Protein AF-A0A9P7F892-F1 (afdb_monomer)

pLDDT: mean 83.02, std 14.18, range [30.34, 97.25]

Sequence (198 aa):
MAELRVHGLDFVVESLLTDGVQNVDSALLVSMVVQTMLIKLTKESPKQIKGLERILRVRAMNIFRLHWKSDGNWKNICSTTGQYSALTLTGVNKAGLLGSLFSANIVTAEDIAICLFMLLEDIHFDRLCAIHALLSYADHRLCEPQNLPVLLKLKEKLRVVDPLTNLCLWGPVPHSQALIQVSIRTYCRCNYVSTNVL

Secondary structure (DSSP, 8-state):
-HHHHHH-HHHHHHHHHHHHTTSHHHHHHHHHHHHHHHHHHHTT-HHHHHHHHHHHHHHHHHHHHHHHSTTSGGGG--TTSTHHHHHHHHHHHHHHHHHHHHHTTSS-HHHHHHHHHHHTTS--HHHHHHHHHHHHHS-GGGGSGGGHHHHHHHHHHTTPBPTTT-SBTTBSSHHHHHHHHHHHHHHHGGGGGTS---

Organism: NCBI:txid1912936

Nearest PDB structures (foldseek):
  6zmw-assembly1_g  TM=7.045E-01  e=9.823E-02  Homo sapiens
  8j7r-assembly1_B  TM=6.226E-01  e=1.359E-01  Homo sapiens
  8oz0-assembly1_2  TM=4.542E-01  e=4.070E-02  Homo sapiens
  4wnf-assembly1_A  TM=3.157E-01  e=7.683E+00  Homo sapiens
  2cmr-assembly1_A  TM=2.098E-01  e=7.002E+00  Human immunodeficiency virus 1

Structure (mmCIF, N/CA/C/O backbone):
data_AF-A0A9P7F892-F1
#
_entry.id   AF-A0A9P7F892-F1
#
loop_
_atom_site.group_PDB
_atom_sit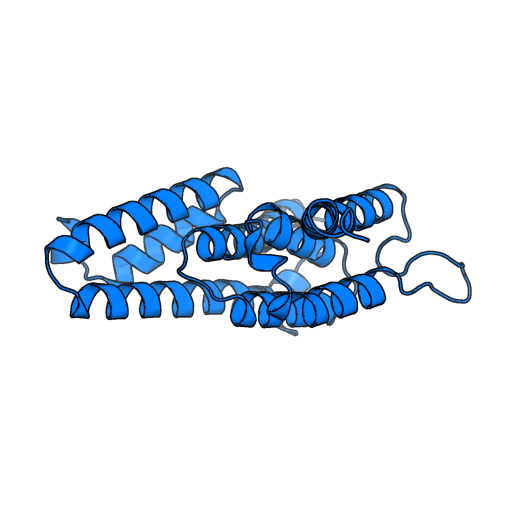e.id
_atom_site.type_symbol
_atom_site.label_atom_id
_atom_site.label_alt_id
_atom_site.label_comp_id
_atom_site.label_asym_id
_atom_site.label_entity_id
_atom_site.label_seq_id
_atom_site.pdbx_PDB_ins_code
_atom_site.Cartn_x
_atom_site.Cartn_y
_atom_site.Cartn_z
_atom_site.occupancy
_atom_site.B_iso_or_equiv
_atom_site.auth_seq_id
_atom_site.auth_comp_id
_atom_site.auth_asym_id
_atom_site.auth_atom_id
_atom_site.pdbx_PDB_model_num
ATOM 1 N N . MET A 1 1 ? -21.517 9.364 14.655 1.00 57.84 1 MET A N 1
ATOM 2 C CA . MET A 1 1 ? -22.269 8.596 15.680 1.00 57.84 1 MET A CA 1
ATOM 3 C C . MET A 1 1 ? -23.717 8.346 15.282 1.00 57.84 1 MET A C 1
ATOM 5 O O . MET A 1 1 ? -24.168 7.232 15.492 1.00 57.84 1 MET A O 1
ATOM 9 N N . ALA A 1 2 ? -24.437 9.318 14.703 1.00 61.19 2 ALA A N 1
ATOM 10 C CA . ALA A 1 2 ? -25.795 9.087 14.197 1.00 61.19 2 ALA A CA 1
ATOM 11 C C . ALA A 1 2 ? -25.836 7.9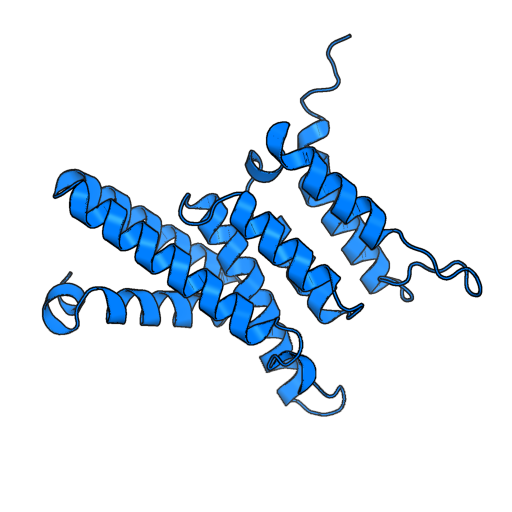95 13.108 1.00 61.19 2 ALA A C 1
ATOM 13 O O . ALA A 1 2 ? -26.537 7.009 13.287 1.00 61.19 2 ALA A O 1
ATOM 14 N N . GLU A 1 3 ? -24.994 8.078 12.071 1.00 57.62 3 GLU A N 1
ATOM 15 C CA . GLU A 1 3 ? -24.948 7.047 11.013 1.00 57.62 3 GLU A CA 1
ATOM 16 C C . GLU A 1 3 ? -24.538 5.658 11.509 1.00 57.62 3 GLU A C 1
ATOM 18 O O . GLU A 1 3 ? -25.096 4.662 11.067 1.00 57.62 3 GLU A O 1
ATOM 23 N N . LEU A 1 4 ? -23.639 5.580 12.495 1.00 60.69 4 LEU A N 1
ATOM 24 C CA . LEU A 1 4 ? -23.264 4.315 13.135 1.00 60.69 4 LEU A CA 1
ATOM 25 C C . LEU A 1 4 ? -24.480 3.600 13.748 1.00 60.69 4 LEU A C 1
ATOM 27 O O . LEU A 1 4 ? -24.579 2.378 13.694 1.00 60.69 4 LEU A O 1
ATOM 31 N N . ARG A 1 5 ? -25.403 4.370 14.336 1.00 62.16 5 ARG A N 1
ATOM 32 C CA . ARG A 1 5 ? -26.631 3.847 14.949 1.00 62.16 5 ARG A CA 1
ATOM 33 C C . ARG A 1 5 ? -27.689 3.473 13.910 1.00 62.16 5 ARG A C 1
ATOM 35 O O . ARG A 1 5 ? -28.525 2.631 14.209 1.00 62.16 5 ARG A O 1
ATOM 42 N N . VAL A 1 6 ? -27.661 4.096 12.731 1.00 67.69 6 VAL A N 1
ATOM 43 C CA . VAL A 1 6 ? -28.671 3.916 11.673 1.00 67.69 6 VAL A CA 1
ATOM 44 C C . VAL A 1 6 ? -28.277 2.816 10.680 1.00 67.69 6 VAL A C 1
ATOM 46 O O . VAL A 1 6 ? -29.117 2.003 10.313 1.00 67.69 6 VAL A O 1
ATOM 49 N N . HIS A 1 7 ? -27.010 2.761 10.266 1.00 71.81 7 HIS A N 1
ATOM 50 C CA . HIS A 1 7 ? -26.530 1.886 9.186 1.00 71.81 7 HIS A CA 1
ATOM 51 C C . HIS A 1 7 ? -25.538 0.811 9.652 1.00 71.81 7 HIS A C 1
ATOM 53 O O . HIS A 1 7 ? -25.192 -0.089 8.889 1.00 71.81 7 HIS A O 1
ATOM 59 N N . GLY A 1 8 ? -25.098 0.873 10.911 1.00 80.44 8 GLY A N 1
ATOM 60 C CA . GLY A 1 8 ? -24.131 -0.062 11.477 1.00 80.44 8 GLY A CA 1
ATOM 61 C C . GLY A 1 8 ? -22.672 0.285 11.163 1.00 80.44 8 GLY A C 1
ATOM 62 O O . GLY A 1 8 ? -22.355 1.157 10.355 1.00 80.44 8 GLY A O 1
ATOM 63 N N . LEU A 1 9 ? -21.764 -0.405 11.855 1.00 81.44 9 LEU A N 1
ATOM 64 C CA . LEU A 1 9 ? -20.317 -0.164 11.803 1.00 81.44 9 LEU A CA 1
ATOM 65 C C . LEU A 1 9 ? -19.711 -0.478 10.429 1.00 81.44 9 LEU A C 1
ATOM 67 O O . LEU A 1 9 ? -18.866 0.272 9.950 1.00 81.44 9 LEU A O 1
ATOM 71 N N . ASP A 1 10 ? -20.172 -1.554 9.791 1.00 81.44 10 ASP A N 1
ATOM 72 C CA . ASP A 1 10 ? -19.654 -2.010 8.499 1.00 81.44 10 ASP A CA 1
ATOM 73 C C . ASP A 1 10 ? -19.874 -0.978 7.388 1.00 81.44 10 ASP A C 1
ATOM 75 O O . ASP A 1 10 ? -18.957 -0.718 6.614 1.00 81.44 10 ASP A O 1
ATOM 79 N N . PHE A 1 11 ? -21.053 -0.347 7.342 1.00 85.00 11 PHE A N 1
ATOM 80 C CA . PHE A 1 11 ? -21.352 0.699 6.362 1.00 85.00 11 PHE A CA 1
ATOM 81 C C . PHE A 1 11 ? -20.422 1.904 6.526 1.00 85.00 11 PHE A C 1
ATOM 83 O O . PHE A 1 11 ? -19.839 2.376 5.556 1.00 85.00 11 PHE A O 1
ATOM 90 N N . VAL A 1 12 ? -20.230 2.367 7.765 1.00 85.94 12 VAL A N 1
ATOM 91 C CA . VAL A 1 12 ? -19.355 3.512 8.057 1.00 85.94 12 VAL A CA 1
ATOM 92 C C . VAL A 1 12 ? -17.911 3.218 7.649 1.00 85.94 12 VAL A C 1
ATOM 94 O O . VAL A 1 12 ? -17.254 4.079 7.070 1.00 85.94 12 VAL A O 1
ATOM 97 N N . VAL A 1 13 ? -17.417 2.007 7.921 1.00 89.06 13 VAL A N 1
ATOM 98 C CA . VAL A 1 13 ? -16.066 1.600 7.511 1.00 89.06 13 VAL A CA 1
ATOM 99 C C . VAL A 1 13 ? -15.936 1.563 5.990 1.00 89.06 13 VAL A C 1
ATOM 101 O O . VAL A 1 13 ? -14.954 2.077 5.459 1.00 89.06 13 VAL A O 1
ATOM 104 N N . GLU A 1 14 ? -16.907 0.987 5.283 1.00 89.31 14 GLU A N 1
ATOM 105 C CA . GLU A 1 14 ? -16.870 0.901 3.821 1.00 89.31 14 GLU A CA 1
ATOM 106 C C . GLU A 1 14 ? -16.872 2.295 3.173 1.00 89.31 14 GLU A C 1
ATOM 108 O O . GLU A 1 14 ? -16.059 2.557 2.286 1.00 89.31 14 GLU A O 1
ATOM 113 N N . SER A 1 15 ? -17.709 3.215 3.663 1.00 88.50 15 SER A N 1
ATOM 114 C CA . SER A 1 15 ? -17.747 4.604 3.189 1.00 88.50 15 SER A CA 1
ATOM 115 C C . SER A 1 15 ? -16.422 5.326 3.440 1.00 88.50 15 SER A C 1
ATOM 117 O O . SER A 1 15 ? -15.847 5.888 2.513 1.00 88.50 15 SER A O 1
ATOM 119 N N . LEU A 1 16 ? -15.872 5.225 4.658 1.00 90.62 16 LEU A N 1
ATOM 120 C CA . LEU A 1 16 ? -14.582 5.837 4.998 1.00 90.62 16 LEU A CA 1
ATOM 121 C C . LEU A 1 16 ? -13.451 5.338 4.095 1.00 90.62 16 LEU A C 1
ATOM 123 O O . LEU A 1 16 ? -12.652 6.128 3.600 1.00 90.62 16 LEU A O 1
ATOM 127 N N . LEU A 1 17 ? -13.366 4.027 3.874 1.00 91.81 17 LEU A N 1
ATOM 128 C CA . LEU A 1 17 ? -12.319 3.459 3.029 1.00 91.81 17 LEU A CA 1
ATOM 129 C C . LEU A 1 17 ? -12.522 3.815 1.553 1.00 91.81 17 LEU A C 1
ATOM 131 O O . LEU A 1 17 ? -11.540 4.032 0.847 1.00 91.81 17 LEU A O 1
ATOM 135 N N . THR A 1 18 ? -13.771 3.915 1.094 1.00 89.94 18 THR A N 1
ATOM 136 C CA . THR A 1 18 ? -14.102 4.365 -0.265 1.00 89.94 18 THR A CA 1
ATOM 137 C C . THR A 1 18 ? -13.653 5.805 -0.495 1.00 89.94 18 THR A C 1
ATOM 139 O O . THR A 1 18 ? -13.032 6.098 -1.516 1.00 89.94 18 THR A O 1
ATOM 142 N N . ASP A 1 19 ? -13.881 6.690 0.473 1.00 88.19 19 ASP A N 1
ATOM 143 C CA . ASP A 1 19 ? -13.419 8.078 0.404 1.00 88.19 19 ASP A CA 1
ATOM 144 C C . ASP A 1 19 ? -11.888 8.162 0.438 1.00 88.19 19 ASP A C 1
ATOM 146 O O . ASP A 1 19 ? -11.278 8.915 -0.325 1.00 88.19 19 ASP A O 1
ATOM 150 N N . GLY A 1 20 ? -11.254 7.320 1.261 1.00 84.38 20 GLY A N 1
ATOM 151 C CA . GLY A 1 20 ? -9.802 7.262 1.437 1.00 84.38 20 GLY A CA 1
ATOM 152 C C . GLY A 1 20 ? -9.017 6.882 0.183 1.00 84.38 20 GLY A C 1
ATOM 153 O O . GLY A 1 20 ? -7.827 7.175 0.106 1.00 84.38 20 GLY A O 1
ATOM 154 N N . VAL A 1 21 ? -9.660 6.255 -0.808 1.00 88.31 21 VAL A N 1
ATOM 155 C CA . VAL A 1 21 ? -9.012 5.844 -2.067 1.00 88.31 21 VAL A CA 1
ATOM 156 C C . VAL A 1 21 ? -9.270 6.801 -3.234 1.00 88.31 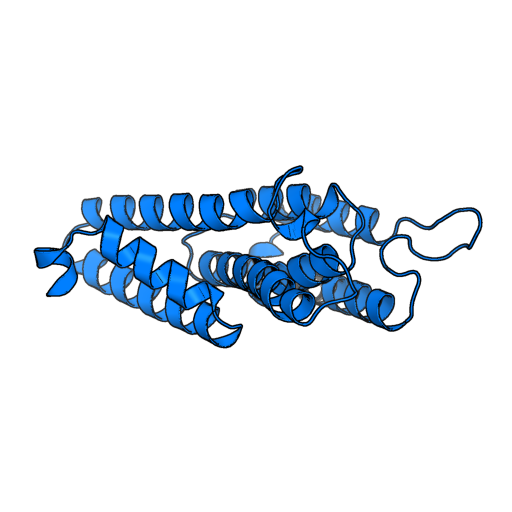21 VAL A C 1
ATOM 158 O O . VAL A 1 21 ? -8.740 6.577 -4.324 1.00 88.31 21 VAL A O 1
ATOM 161 N N . GLN A 1 22 ? -10.057 7.865 -3.040 1.00 84.75 22 GLN A N 1
ATOM 162 C CA . GLN A 1 22 ? -10.389 8.805 -4.118 1.00 84.75 22 GLN A CA 1
ATOM 163 C C . GLN A 1 22 ? -9.193 9.657 -4.549 1.00 84.75 22 GLN A C 1
ATOM 165 O O . GLN A 1 22 ? -8.987 9.881 -5.741 1.00 84.75 22 GLN A O 1
ATOM 170 N N . ASN A 1 23 ? -8.397 10.126 -3.591 1.00 81.19 23 ASN A N 1
ATOM 171 C CA . ASN A 1 23 ? -7.194 10.907 -3.848 1.00 81.19 23 ASN A CA 1
ATOM 172 C C . ASN A 1 23 ? -6.178 10.738 -2.710 1.00 81.19 23 ASN A C 1
ATOM 174 O O . ASN A 1 23 ? -6.445 10.107 -1.687 1.00 81.19 23 ASN A O 1
ATOM 178 N N . VAL A 1 24 ? -5.000 11.308 -2.933 1.00 70.69 24 VAL A N 1
ATOM 179 C CA . VAL A 1 24 ? -3.830 11.185 -2.068 1.00 70.69 24 VAL A CA 1
ATOM 180 C C . VAL A 1 24 ? -4.047 11.841 -0.691 1.00 70.69 24 VAL A C 1
ATOM 182 O O . VAL A 1 24 ? -3.650 11.267 0.322 1.00 70.69 24 VAL A O 1
ATOM 185 N N . ASP A 1 25 ? -4.741 12.979 -0.630 1.00 79.81 25 ASP A N 1
ATOM 186 C CA . ASP A 1 25 ? -5.010 13.698 0.624 1.00 79.81 25 ASP A CA 1
ATOM 187 C C . ASP A 1 25 ? -6.103 13.011 1.461 1.00 79.81 25 ASP A C 1
ATOM 189 O O . ASP A 1 25 ? -6.047 13.005 2.696 1.00 79.81 25 ASP A O 1
ATOM 193 N N . SER A 1 26 ? -7.068 12.358 0.803 1.00 86.19 26 SER A N 1
ATOM 194 C CA . SER A 1 26 ? -8.133 11.600 1.468 1.00 86.19 26 SER A CA 1
ATOM 195 C C . SER A 1 26 ? -7.596 10.479 2.357 1.00 86.19 26 SER A C 1
ATOM 197 O O . SER A 1 26 ? -8.169 10.217 3.413 1.00 86.19 26 SER A O 1
ATOM 199 N N . ALA A 1 27 ? -6.491 9.832 1.975 1.00 84.75 27 ALA A N 1
ATOM 200 C CA . ALA A 1 27 ? -5.888 8.756 2.759 1.00 84.75 27 ALA A CA 1
ATOM 201 C C . ALA A 1 27 ? -5.462 9.230 4.160 1.00 84.75 27 ALA A C 1
ATOM 203 O O . ALA A 1 27 ? -5.759 8.573 5.159 1.00 84.75 27 ALA A O 1
ATOM 204 N N . LEU A 1 28 ? -4.822 10.403 4.240 1.00 85.19 28 LEU A N 1
ATOM 205 C CA . LEU A 1 28 ? -4.426 11.018 5.509 1.00 85.19 28 LEU A CA 1
ATOM 206 C C . LEU A 1 28 ? -5.644 11.408 6.343 1.00 85.19 28 LEU A C 1
ATOM 208 O O . LEU A 1 28 ? -5.697 11.104 7.535 1.00 85.19 28 LEU A O 1
ATOM 212 N N . LEU A 1 29 ? -6.634 12.046 5.713 1.00 88.31 29 LEU A N 1
ATOM 213 C CA . LEU A 1 29 ? -7.860 12.473 6.386 1.00 88.31 29 LEU A CA 1
ATOM 214 C C . LEU A 1 29 ? -8.616 11.283 6.982 1.00 88.31 29 LEU A C 1
ATOM 216 O O . LEU A 1 29 ? -9.022 11.334 8.142 1.00 88.31 29 LEU A O 1
ATOM 220 N N . VAL A 1 30 ? -8.751 10.188 6.232 1.00 89.06 30 VAL A N 1
ATOM 221 C CA . VAL A 1 30 ? -9.398 8.965 6.717 1.00 89.06 30 VAL A CA 1
ATOM 222 C C . VAL A 1 30 ? -8.637 8.376 7.895 1.00 89.06 30 VAL A C 1
ATOM 224 O O . VAL A 1 30 ? -9.257 8.058 8.906 1.00 89.06 30 VAL A O 1
ATOM 227 N N . SER A 1 31 ? -7.308 8.304 7.835 1.00 87.31 31 SER A N 1
ATOM 228 C CA . SER A 1 31 ? -6.503 7.834 8.967 1.00 87.31 31 SER A CA 1
ATOM 229 C C . SER A 1 31 ? -6.665 8.712 10.211 1.00 87.31 31 SER A C 1
ATOM 231 O O . SER A 1 31 ? -6.815 8.185 11.314 1.0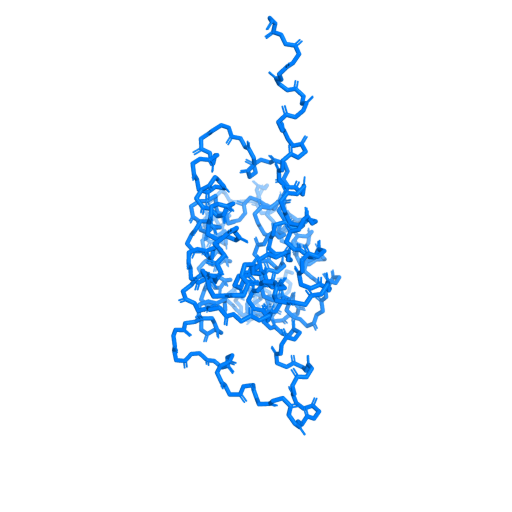0 87.31 31 SER A O 1
ATOM 233 N N . MET A 1 32 ? -6.726 10.039 10.056 1.00 89.75 32 MET A N 1
ATOM 234 C CA . MET A 1 32 ? -6.994 10.967 11.163 1.00 89.75 32 MET A CA 1
ATOM 235 C C . MET A 1 32 ? -8.396 10.775 11.758 1.00 89.75 32 MET A C 1
ATOM 237 O O . MET A 1 32 ? -8.566 10.767 12.984 1.00 89.75 32 MET A O 1
ATOM 241 N N . VAL A 1 33 ? -9.412 10.598 10.906 1.00 89.69 33 VAL A N 1
ATOM 242 C CA . VAL A 1 33 ? -10.793 10.322 11.330 1.00 89.69 33 VAL A CA 1
ATOM 243 C C . VAL A 1 33 ? -10.859 8.994 12.080 1.00 89.69 33 VAL A C 1
ATOM 245 O O . VAL A 1 33 ? -11.416 8.945 13.177 1.00 89.69 33 VAL A O 1
ATOM 248 N N . VAL A 1 34 ? -10.233 7.944 11.548 1.00 89.50 34 VAL A N 1
ATOM 249 C CA . VAL A 1 34 ? -10.151 6.619 12.173 1.00 89.50 34 VAL A CA 1
ATOM 250 C C . VAL A 1 34 ? -9.470 6.698 13.539 1.00 89.50 34 VAL A C 1
ATOM 252 O O . VAL A 1 34 ? -10.041 6.225 14.520 1.00 89.50 34 VAL A O 1
ATOM 255 N N . GLN A 1 35 ? -8.311 7.355 13.651 1.00 89.12 35 GLN A N 1
ATOM 256 C CA . GLN A 1 35 ? -7.644 7.554 14.943 1.00 89.12 35 GLN A CA 1
ATOM 257 C C . GLN A 1 35 ? -8.546 8.287 15.940 1.00 89.12 35 GLN A C 1
ATOM 259 O O . GLN A 1 35 ? -8.672 7.876 17.093 1.00 89.12 35 GLN A O 1
ATOM 264 N N . THR A 1 36 ? -9.225 9.346 15.496 1.00 88.81 36 THR A N 1
ATOM 265 C CA . THR A 1 36 ? -10.154 10.107 16.340 1.00 88.81 36 THR A CA 1
ATOM 266 C C . THR A 1 36 ? -11.326 9.242 16.808 1.00 88.81 36 THR A C 1
ATOM 268 O O . THR A 1 36 ? -11.735 9.329 17.969 1.00 88.81 36 THR A O 1
ATOM 271 N N . MET A 1 37 ? -11.871 8.394 15.929 1.00 86.25 37 MET A N 1
ATOM 272 C CA . MET A 1 37 ? -12.930 7.444 16.273 1.00 86.25 37 MET A CA 1
ATOM 273 C C . MET A 1 37 ? -12.447 6.433 17.308 1.00 86.25 37 MET A C 1
ATOM 275 O O . MET A 1 37 ? -13.136 6.229 18.307 1.00 86.25 37 MET A O 1
ATOM 279 N N . LEU A 1 38 ? -11.259 5.857 17.117 1.00 86.25 38 LEU A N 1
ATOM 280 C CA . LEU A 1 38 ? -10.679 4.912 18.065 1.00 86.25 38 LEU A CA 1
ATOM 281 C C . LEU A 1 38 ? -10.460 5.558 19.428 1.00 86.25 38 LEU A C 1
ATOM 283 O O . LEU A 1 38 ? -10.972 5.038 20.408 1.00 86.25 38 LEU A O 1
ATOM 287 N N . ILE A 1 39 ? -9.821 6.731 19.498 1.00 86.06 39 ILE A N 1
ATOM 288 C CA . ILE A 1 39 ? -9.589 7.458 20.760 1.00 86.06 39 ILE A CA 1
ATOM 289 C C . ILE A 1 39 ? -10.899 7.715 21.515 1.00 86.06 39 ILE A C 1
ATOM 291 O O . ILE A 1 39 ? -10.945 7.588 22.742 1.00 86.06 39 ILE A O 1
ATOM 295 N N . LYS A 1 40 ? -11.972 8.084 20.804 1.00 84.19 40 LYS A N 1
ATOM 296 C CA . LYS A 1 40 ? -13.292 8.293 21.416 1.00 84.19 40 LYS A CA 1
ATOM 297 C C . LYS A 1 40 ? -13.884 6.983 21.932 1.00 84.19 40 LYS A C 1
ATOM 299 O O . LYS A 1 40 ? -14.309 6.934 23.082 1.00 84.19 40 LYS A O 1
ATOM 304 N N . LEU A 1 41 ? -13.845 5.920 21.130 1.00 81.75 41 LEU A N 1
ATOM 305 C CA . LEU A 1 41 ? -14.360 4.603 21.511 1.00 81.75 41 LEU A CA 1
ATOM 306 C C . LEU A 1 41 ? -13.542 3.947 22.634 1.00 81.75 41 LEU A C 1
ATOM 308 O O . LEU A 1 41 ? -14.110 3.203 23.432 1.00 81.75 41 LEU A O 1
ATOM 312 N N . THR A 1 42 ? -12.254 4.281 22.780 1.00 79.56 42 THR A N 1
ATOM 313 C CA . THR A 1 42 ? -11.416 3.870 23.922 1.00 79.56 42 THR A CA 1
ATOM 314 C C . THR A 1 42 ? -11.978 4.292 25.260 1.00 79.56 42 THR A C 1
ATOM 316 O O . THR A 1 42 ? -11.852 3.554 26.235 1.00 79.56 42 THR A O 1
ATOM 319 N N . LYS A 1 43 ? -12.659 5.435 25.305 1.00 77.19 43 LYS A N 1
ATOM 320 C CA . LYS A 1 43 ? -13.291 5.928 26.528 1.00 77.19 43 LYS A CA 1
ATOM 321 C C . LYS A 1 43 ? -14.614 5.222 26.840 1.00 77.19 43 LYS A C 1
ATOM 323 O O . LYS A 1 43 ? -15.059 5.281 27.979 1.00 77.19 43 LYS A O 1
ATOM 328 N N . GLU A 1 44 ? -15.227 4.561 25.857 1.00 78.69 44 GLU A N 1
ATOM 329 C CA . GLU A 1 44 ? -16.568 3.976 25.971 1.00 78.69 44 GLU A CA 1
ATOM 330 C C . GLU A 1 44 ? -16.542 2.443 26.099 1.00 78.69 44 GLU A C 1
ATOM 332 O O . GLU A 1 44 ? -17.250 1.887 26.939 1.00 78.69 44 GLU A O 1
ATOM 337 N N . SER A 1 45 ? -15.741 1.728 25.292 1.00 79.25 45 SER A N 1
ATOM 338 C CA . SER A 1 45 ? -15.709 0.257 25.310 1.00 79.25 45 SER A CA 1
ATOM 339 C C . SER A 1 45 ? -14.473 -0.367 24.628 1.00 79.25 45 SER A C 1
ATOM 341 O O . SER A 1 45 ? -14.397 -0.410 23.396 1.00 79.25 45 SER A O 1
ATOM 343 N N . PRO A 1 46 ? -13.557 -1.011 25.384 1.00 77.88 46 PRO A N 1
ATOM 344 C CA . PRO A 1 46 ? -12.395 -1.720 24.830 1.00 77.88 46 PRO A CA 1
ATOM 345 C C . PRO A 1 46 ? -12.723 -2.839 23.829 1.00 77.88 46 PRO A C 1
ATOM 347 O O . PRO A 1 46 ? -11.943 -3.117 22.920 1.00 77.88 46 PRO A O 1
ATOM 350 N N . LYS A 1 47 ? -13.880 -3.502 23.981 1.00 80.88 47 LYS A N 1
ATOM 351 C CA . LYS A 1 47 ? -14.309 -4.579 23.071 1.00 80.88 47 LYS A CA 1
ATOM 352 C C . LYS A 1 47 ? -14.722 -4.040 21.699 1.00 80.88 47 LYS A C 1
ATOM 354 O O . LYS A 1 47 ? -14.452 -4.693 20.694 1.00 80.88 47 LYS A O 1
ATOM 359 N N . GLN A 1 48 ? -15.350 -2.865 21.650 1.00 78.06 48 GLN A N 1
ATOM 360 C CA . GLN A 1 48 ? -15.807 -2.257 20.396 1.00 78.06 48 GLN A CA 1
ATOM 361 C C . GLN A 1 48 ? -14.637 -1.756 19.542 1.00 78.06 48 GLN A C 1
ATOM 363 O O . GLN A 1 48 ? -14.668 -1.915 18.325 1.00 78.06 48 GLN A O 1
ATOM 368 N N . ILE A 1 49 ? -13.575 -1.250 20.177 1.00 84.75 49 ILE A N 1
ATOM 369 C CA . ILE A 1 49 ? -12.331 -0.830 19.509 1.00 84.75 49 ILE A CA 1
ATOM 370 C C . ILE A 1 49 ? -11.717 -1.982 18.724 1.00 84.75 49 ILE A C 1
ATOM 372 O O . ILE A 1 49 ? -11.532 -1.866 17.520 1.00 84.75 49 ILE A O 1
ATOM 376 N N . LYS A 1 50 ? -11.463 -3.120 19.387 1.00 85.12 50 LYS A N 1
ATOM 377 C CA . LYS A 1 50 ? -10.831 -4.280 18.741 1.00 85.12 50 LYS A CA 1
ATOM 378 C C . LYS A 1 50 ? -11.659 -4.801 17.566 1.00 85.12 50 LYS A C 1
ATOM 380 O O . LYS A 1 50 ? -11.104 -5.268 16.575 1.00 85.12 50 LYS A O 1
ATOM 385 N N . GLY A 1 51 ? -12.988 -4.730 17.677 1.00 86.56 51 GLY A N 1
ATOM 386 C CA . GLY A 1 51 ? -13.897 -5.047 16.577 1.00 86.56 51 GLY A CA 1
ATOM 387 C C . GLY A 1 51 ? -13.720 -4.094 15.395 1.00 86.56 51 GLY A C 1
ATOM 388 O O . GLY A 1 51 ? -13.537 -4.549 14.269 1.00 86.56 51 GLY A O 1
ATOM 389 N N . LEU A 1 52 ? -13.710 -2.786 15.658 1.00 87.50 52 LEU A N 1
ATOM 390 C CA . LEU A 1 52 ? -13.542 -1.753 14.638 1.00 87.50 52 LEU A CA 1
ATOM 391 C C . LEU A 1 52 ? -12.169 -1.811 13.955 1.00 87.50 52 LEU A C 1
ATOM 393 O O . LEU A 1 52 ? -12.115 -1.818 12.728 1.00 87.50 52 LEU A O 1
ATOM 397 N N . GLU A 1 53 ? -11.079 -1.913 14.718 1.00 90.62 53 GLU A N 1
ATOM 398 C CA . GLU A 1 53 ? -9.717 -2.069 14.184 1.00 90.62 53 GLU A CA 1
ATOM 399 C C . GLU A 1 53 ? -9.630 -3.274 13.250 1.00 90.62 53 GLU A C 1
ATOM 401 O O . GLU A 1 53 ? -9.133 -3.169 12.129 1.00 90.62 53 GLU A O 1
ATOM 406 N N . ARG A 1 54 ? -10.182 -4.416 13.681 1.00 92.06 54 ARG A N 1
ATOM 407 C CA . ARG A 1 54 ? -10.210 -5.633 12.870 1.00 92.06 54 ARG A CA 1
ATOM 408 C C . ARG A 1 54 ? -10.991 -5.433 11.574 1.00 92.06 54 ARG A C 1
ATOM 410 O O . ARG A 1 54 ? -10.516 -5.865 10.527 1.00 92.06 54 ARG A O 1
ATOM 417 N N . ILE A 1 55 ? -12.170 -4.814 11.629 1.00 92.75 55 ILE A N 1
ATOM 418 C CA . ILE A 1 55 ? -13.003 -4.586 10.439 1.00 92.75 55 ILE A CA 1
ATOM 419 C C . ILE A 1 55 ? -12.289 -3.638 9.469 1.00 92.75 55 ILE A C 1
ATOM 421 O O . ILE A 1 55 ? -12.170 -3.973 8.292 1.00 92.75 55 ILE A O 1
ATOM 425 N N . LEU A 1 56 ? -11.743 -2.519 9.957 1.00 93.88 56 LEU A N 1
ATOM 426 C CA . LEU A 1 56 ? -10.963 -1.573 9.150 1.00 93.88 56 LEU A CA 1
ATOM 427 C C . LEU A 1 56 ? -9.773 -2.252 8.474 1.00 93.88 56 LEU A C 1
ATOM 429 O O . LEU A 1 56 ? -9.630 -2.158 7.256 1.00 93.88 56 LEU A O 1
ATOM 433 N N . ARG A 1 57 ? -8.959 -2.982 9.245 1.00 95.44 57 ARG A N 1
ATOM 434 C CA . ARG A 1 57 ? -7.790 -3.710 8.740 1.00 95.44 57 ARG A CA 1
ATOM 435 C C . ARG A 1 57 ? -8.180 -4.699 7.644 1.00 95.44 57 ARG A C 1
ATOM 437 O O . ARG A 1 57 ? -7.618 -4.663 6.553 1.00 95.44 57 ARG A O 1
ATOM 444 N N . VAL A 1 58 ? -9.168 -5.560 7.904 1.00 95.12 58 VAL A N 1
ATOM 445 C CA . VAL A 1 58 ? -9.610 -6.588 6.946 1.00 95.12 58 VAL A CA 1
ATOM 446 C C . VAL A 1 58 ? -10.165 -5.956 5.669 1.00 95.12 58 VAL A C 1
ATOM 448 O O . VAL A 1 58 ? -9.829 -6.396 4.570 1.00 95.12 58 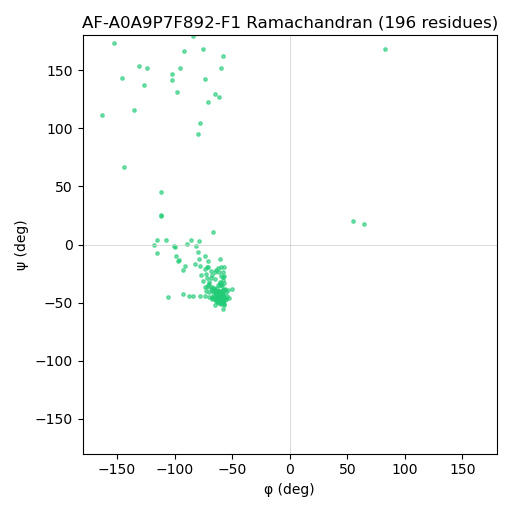VAL A O 1
ATOM 451 N N . ARG A 1 59 ? -10.995 -4.916 5.789 1.00 94.88 59 ARG A N 1
ATOM 452 C CA . ARG A 1 59 ? -11.603 -4.239 4.636 1.00 94.88 59 ARG A CA 1
ATOM 453 C C . ARG A 1 59 ? -10.564 -3.503 3.797 1.00 94.88 59 ARG A C 1
ATOM 455 O O . ARG A 1 59 ? -10.542 -3.693 2.583 1.00 94.88 59 ARG A O 1
ATOM 462 N N . ALA A 1 60 ? -9.658 -2.756 4.424 1.00 95.19 60 ALA A N 1
ATOM 463 C CA . ALA A 1 60 ? -8.585 -2.057 3.721 1.00 95.19 60 ALA A CA 1
ATOM 464 C C . ALA A 1 60 ? -7.681 -3.038 2.954 1.00 95.19 60 ALA A C 1
ATOM 466 O O . ALA A 1 60 ? -7.419 -2.845 1.763 1.00 95.19 60 ALA A O 1
ATOM 467 N N . MET A 1 61 ? -7.290 -4.146 3.595 1.00 96.50 61 MET A N 1
ATOM 468 C CA . MET A 1 61 ? -6.507 -5.204 2.950 1.00 96.50 61 MET A CA 1
ATOM 469 C C . MET A 1 61 ? -7.253 -5.854 1.782 1.00 96.50 61 MET A C 1
ATOM 471 O O . MET A 1 61 ? -6.661 -6.092 0.729 1.00 96.50 61 MET A O 1
ATOM 475 N N . ASN A 1 62 ? -8.558 -6.099 1.916 1.00 94.94 62 ASN A N 1
ATOM 476 C CA . ASN A 1 62 ? -9.370 -6.640 0.827 1.00 94.94 62 ASN A CA 1
ATOM 477 C C . ASN A 1 62 ? -9.462 -5.672 -0.361 1.00 94.94 62 ASN A C 1
ATOM 479 O O . ASN A 1 62 ? -9.287 -6.100 -1.502 1.00 94.94 62 ASN A O 1
ATOM 483 N N . ILE A 1 63 ? -9.681 -4.376 -0.116 1.00 92.62 63 ILE A N 1
ATOM 484 C CA . ILE A 1 63 ? -9.749 -3.343 -1.163 1.00 92.62 63 ILE A CA 1
ATOM 485 C C . ILE A 1 63 ? -8.439 -3.276 -1.959 1.00 92.62 63 ILE A C 1
ATOM 487 O O . ILE A 1 63 ? -8.469 -3.179 -3.194 1.00 92.62 63 ILE A O 1
ATOM 491 N N . PHE A 1 64 ? -7.302 -3.346 -1.262 1.00 94.75 64 PHE A N 1
ATOM 492 C CA . PHE A 1 64 ? -5.979 -3.404 -1.876 1.00 94.75 64 PHE A CA 1
ATOM 493 C C . PHE A 1 64 ? -5.796 -4.694 -2.683 1.00 94.75 64 PHE A C 1
ATOM 495 O O . PHE A 1 64 ? -5.476 -4.644 -3.873 1.00 94.75 64 PHE A O 1
ATOM 502 N N . ARG A 1 65 ? -6.069 -5.852 -2.068 1.00 94.19 65 ARG A N 1
ATOM 503 C CA . ARG A 1 65 ? -5.866 -7.167 -2.687 1.00 94.19 65 ARG A CA 1
ATOM 504 C C . ARG A 1 65 ? -6.698 -7.346 -3.949 1.00 94.19 65 ARG A C 1
ATOM 506 O O . ARG A 1 65 ? -6.191 -7.841 -4.947 1.00 94.19 65 ARG A O 1
ATOM 513 N N . LEU A 1 66 ? -7.966 -6.937 -3.924 1.00 91.81 66 LEU A N 1
ATOM 514 C CA . LEU A 1 66 ? -8.855 -7.024 -5.084 1.00 91.81 66 LEU A CA 1
ATOM 515 C C . LEU A 1 66 ? -8.332 -6.219 -6.274 1.00 91.81 66 LEU A C 1
ATOM 517 O O . LEU A 1 66 ? -8.530 -6.627 -7.417 1.00 91.81 66 LEU A O 1
ATOM 521 N N . HIS A 1 67 ? -7.659 -5.095 -6.014 1.00 90.62 67 HIS A N 1
ATOM 522 C CA . HIS A 1 67 ? -7.062 -4.305 -7.077 1.00 90.62 67 HIS A CA 1
ATOM 523 C C . HIS A 1 67 ? -5.762 -4.916 -7.588 1.00 90.62 67 HIS A C 1
ATOM 525 O O . HIS A 1 67 ? -5.622 -4.964 -8.797 1.00 90.62 67 HIS A O 1
ATOM 531 N N . TRP A 1 68 ? -4.862 -5.378 -6.709 1.00 91.50 68 TRP A N 1
ATOM 532 C CA . TRP A 1 68 ? -3.476 -5.748 -7.046 1.00 91.50 68 TRP A CA 1
ATOM 533 C C . TRP A 1 68 ? -3.197 -7.251 -7.206 1.00 91.50 68 TRP A C 1
ATOM 535 O O . TRP A 1 68 ? -2.067 -7.628 -7.505 1.00 91.50 68 TRP A O 1
ATOM 545 N N . LYS A 1 69 ? -4.191 -8.125 -7.011 1.00 89.81 69 LYS A N 1
ATOM 546 C CA . LYS A 1 69 ? -4.058 -9.568 -7.285 1.00 89.81 69 LYS A CA 1
ATOM 547 C C . LYS A 1 69 ? -3.668 -9.835 -8.744 1.00 89.81 69 LYS A C 1
ATOM 549 O O . LYS A 1 69 ? -3.860 -8.985 -9.613 1.00 89.81 69 LYS A O 1
ATOM 554 N N . SER A 1 70 ? -3.171 -11.034 -9.032 1.00 83.75 70 SER A N 1
ATOM 555 C CA . SER A 1 70 ? -2.686 -11.410 -10.365 1.00 83.75 70 SER A CA 1
ATOM 556 C C . SER A 1 70 ? -3.723 -11.255 -11.485 1.00 83.75 70 SER A C 1
ATOM 558 O O . SER A 1 70 ? -3.336 -11.012 -12.615 1.00 83.75 70 SER A O 1
ATOM 560 N N . ASP A 1 71 ? -5.023 -11.339 -11.219 1.00 83.44 71 ASP A N 1
ATOM 561 C CA . ASP A 1 71 ? -6.132 -11.095 -12.160 1.00 83.44 71 ASP A CA 1
ATOM 562 C C . ASP A 1 71 ? -6.928 -9.822 -11.804 1.00 83.44 71 ASP A C 1
ATOM 564 O O . ASP A 1 71 ? -8.121 -9.706 -12.076 1.00 83.44 71 ASP A O 1
ATOM 568 N N . GLY A 1 72 ? -6.287 -8.885 -11.106 1.00 82.88 72 GLY A N 1
ATOM 569 C CA . GLY A 1 72 ? -6.914 -7.675 -10.592 1.00 82.88 72 GLY A CA 1
ATOM 570 C C . GLY A 1 72 ? -7.186 -6.632 -11.670 1.00 82.88 72 GLY A C 1
ATOM 571 O O . GLY A 1 72 ? -6.667 -6.686 -12.786 1.00 82.88 72 GLY A O 1
ATOM 572 N N . ASN A 1 73 ? -7.969 -5.620 -11.295 1.00 78.44 73 ASN A N 1
ATOM 573 C CA . ASN A 1 73 ? -8.384 -4.546 -12.204 1.00 78.44 73 ASN A CA 1
ATOM 574 C C . ASN A 1 73 ? -7.199 -3.761 -12.793 1.00 78.44 73 ASN A C 1
ATOM 576 O O . ASN A 1 73 ? -7.363 -3.123 -13.830 1.00 78.44 73 ASN A O 1
ATOM 580 N N . TRP A 1 74 ? -6.017 -3.833 -12.169 1.00 79.81 74 TRP A N 1
ATOM 581 C CA . TRP A 1 74 ? -4.787 -3.239 -12.690 1.00 79.81 74 TRP A CA 1
ATOM 582 C C . TRP A 1 74 ? -4.376 -3.792 -14.065 1.00 79.81 74 TRP A C 1
ATOM 584 O O . TRP A 1 74 ? -3.754 -3.077 -14.839 1.00 79.81 74 TRP A O 1
ATOM 594 N N . LYS A 1 75 ? -4.750 -5.033 -14.412 1.00 75.88 75 LYS A N 1
ATOM 595 C CA . LYS A 1 75 ? -4.438 -5.621 -15.728 1.00 75.88 75 LYS A CA 1
ATOM 596 C C . LYS A 1 75 ? -5.255 -5.035 -16.871 1.00 75.88 75 LYS A C 1
ATOM 598 O O . LYS A 1 75 ? -4.815 -5.064 -18.014 1.00 75.88 75 LYS A O 1
ATOM 603 N N . ASN A 1 76 ? -6.435 -4.500 -16.567 1.00 67.12 76 ASN A N 1
ATOM 604 C CA . ASN A 1 76 ? -7.313 -3.890 -17.566 1.00 67.12 76 ASN A CA 1
ATOM 605 C C . ASN A 1 76 ? -6.858 -2.462 -17.934 1.00 67.12 76 ASN A C 1
ATOM 607 O O . ASN A 1 76 ? -7.519 -1.782 -18.717 1.00 67.12 76 ASN A O 1
ATOM 611 N N . ILE A 1 77 ? -5.738 -1.999 -17.368 1.00 64.50 77 ILE A N 1
ATOM 612 C CA . ILE A 1 77 ? -5.126 -0.700 -17.632 1.00 64.50 77 ILE A CA 1
ATOM 613 C C . ILE A 1 77 ? -4.330 -0.799 -18.945 1.00 64.50 77 ILE A C 1
ATOM 615 O O . ILE A 1 77 ? -3.186 -1.240 -18.973 1.00 64.50 77 ILE A O 1
ATOM 619 N N . CYS A 1 78 ? -4.954 -0.410 -20.060 1.00 53.44 78 CYS A N 1
ATOM 620 C CA . CYS A 1 78 ? -4.290 -0.275 -21.360 1.00 53.44 78 CYS A CA 1
ATOM 621 C C . CYS A 1 78 ? -3.919 1.201 -21.601 1.00 53.44 78 CYS A C 1
ATOM 623 O O . CYS A 1 78 ? -4.757 2.088 -21.425 1.00 53.44 78 CYS A O 1
ATOM 625 N N . SER A 1 79 ? -2.671 1.468 -21.998 1.00 50.66 79 SER A N 1
ATOM 626 C CA . SER A 1 79 ? -2.008 2.790 -22.043 1.00 50.66 79 SER A CA 1
ATOM 627 C C . SER A 1 79 ? -2.552 3.806 -23.059 1.00 50.66 79 SER A C 1
ATOM 629 O O . SER A 1 79 ? -1.941 4.851 -23.274 1.00 50.66 79 SER A O 1
ATOM 631 N N . THR A 1 80 ? -3.700 3.543 -23.682 1.00 48.47 80 THR A N 1
ATOM 632 C CA . THR A 1 80 ? -4.221 4.321 -24.817 1.00 48.47 80 THR A CA 1
ATOM 633 C C . THR A 1 80 ? -5.531 5.064 -24.546 1.00 48.47 80 THR A C 1
ATOM 635 O O . THR A 1 80 ? -6.050 5.712 -25.451 1.00 48.47 80 THR A O 1
ATOM 638 N N . THR A 1 81 ? -6.082 5.035 -23.325 1.00 51.22 81 THR A N 1
ATOM 639 C CA . THR A 1 81 ? -7.366 5.702 -23.018 1.00 51.22 81 THR A CA 1
ATOM 640 C C . THR A 1 81 ? -7.296 6.578 -21.768 1.00 51.22 81 THR A C 1
ATOM 642 O O . THR A 1 81 ? -6.530 6.307 -20.852 1.00 51.22 81 THR A O 1
ATOM 645 N N . GLY A 1 82 ? -8.139 7.616 -21.677 1.00 51.03 82 GLY A N 1
ATOM 646 C CA . GLY A 1 82 ? -8.244 8.473 -20.481 1.00 51.03 82 GLY A CA 1
ATOM 647 C C . GLY A 1 82 ? -8.672 7.738 -19.197 1.00 51.03 82 GLY A C 1
ATOM 648 O O . GLY A 1 82 ? -8.516 8.278 -18.108 1.00 51.03 82 GLY A O 1
ATOM 649 N N . GLN A 1 83 ? -9.153 6.492 -19.300 1.00 54.22 83 GLN A N 1
ATOM 650 C CA . GLN A 1 83 ? -9.416 5.603 -18.159 1.00 54.22 83 GLN A CA 1
ATOM 651 C C . GLN A 1 83 ? -8.124 5.089 -17.493 1.00 54.22 83 GLN A C 1
ATOM 653 O O . GLN A 1 83 ? -8.158 4.694 -16.326 1.00 54.22 83 GLN A O 1
ATOM 658 N N . TYR A 1 84 ? -6.989 5.153 -18.204 1.00 58.97 84 TYR A N 1
ATOM 659 C CA . TYR A 1 84 ? -5.653 4.808 -17.714 1.00 58.97 84 TYR A CA 1
ATOM 660 C C . TYR A 1 84 ? -5.285 5.613 -16.460 1.00 58.97 84 TYR A C 1
ATOM 662 O O . TYR A 1 84 ? -4.904 5.037 -15.448 1.00 58.97 84 TYR A O 1
ATOM 670 N N . SER A 1 85 ? -5.491 6.937 -16.463 1.00 64.19 85 SER A N 1
ATOM 671 C CA . SER A 1 85 ? -5.094 7.786 -15.330 1.00 64.19 85 SER A CA 1
ATOM 672 C C . SER A 1 85 ? -5.915 7.516 -14.066 1.00 64.19 85 SER A C 1
ATOM 674 O O . SER A 1 85 ? -5.357 7.504 -12.971 1.00 64.19 85 SER A O 1
ATOM 676 N N . ALA A 1 86 ? -7.218 7.254 -14.198 1.00 69.25 86 ALA A N 1
ATOM 677 C CA . ALA A 1 86 ? -8.113 7.083 -13.056 1.00 69.25 86 ALA A CA 1
ATOM 678 C C . ALA A 1 86 ? -7.902 5.746 -12.324 1.00 69.25 86 ALA A C 1
ATOM 680 O O . ALA A 1 86 ? -7.854 5.720 -11.091 1.00 69.25 86 ALA A O 1
ATOM 681 N N . LEU A 1 87 ? -7.754 4.634 -13.055 1.00 69.75 87 LEU A N 1
ATOM 682 C CA . LEU A 1 87 ? -7.553 3.311 -12.449 1.00 69.75 87 LEU A CA 1
ATOM 683 C C . LEU A 1 87 ? -6.154 3.160 -11.844 1.00 69.75 87 LEU A C 1
ATOM 685 O O . LEU A 1 87 ? -6.042 2.638 -10.732 1.00 69.75 87 LEU A O 1
ATOM 689 N N . THR A 1 88 ? -5.120 3.673 -12.519 1.00 76.50 88 THR A N 1
ATOM 690 C CA . THR A 1 88 ? -3.759 3.752 -11.973 1.00 76.50 88 THR A CA 1
ATOM 691 C C . THR A 1 88 ? -3.743 4.585 -10.694 1.00 76.50 88 THR A C 1
ATOM 693 O O . THR A 1 88 ? -3.260 4.119 -9.662 1.00 76.50 88 THR A O 1
ATOM 696 N N . LEU A 1 89 ? -4.338 5.784 -10.718 1.00 83.75 89 LEU A N 1
ATOM 697 C CA . LEU A 1 89 ? -4.408 6.650 -9.540 1.00 83.75 89 LEU A CA 1
ATOM 698 C C . LEU A 1 89 ? -5.163 5.973 -8.391 1.00 83.75 89 LEU A C 1
ATOM 700 O O . LEU A 1 89 ? -4.696 5.992 -7.258 1.00 83.75 89 LEU A O 1
ATOM 704 N N . THR A 1 90 ? -6.273 5.291 -8.683 1.00 86.50 90 THR A N 1
ATOM 705 C CA . THR A 1 90 ? -7.032 4.524 -7.684 1.00 86.50 90 THR A CA 1
ATOM 706 C C . THR A 1 90 ? -6.174 3.436 -7.033 1.00 86.50 90 THR A C 1
ATOM 708 O O . THR A 1 90 ? -6.210 3.264 -5.815 1.00 86.50 90 THR A O 1
ATOM 711 N N . GLY A 1 91 ? -5.389 2.692 -7.817 1.00 89.75 91 GLY A N 1
ATOM 712 C CA . GLY A 1 91 ? -4.469 1.681 -7.295 1.00 89.75 91 GLY A CA 1
ATOM 713 C C . GLY A 1 91 ? -3.398 2.276 -6.380 1.00 89.75 91 GLY A C 1
ATOM 714 O O . GLY A 1 91 ? -3.138 1.745 -5.296 1.00 89.75 91 GLY A O 1
ATOM 715 N N . VAL A 1 92 ? -2.803 3.396 -6.797 1.00 91.75 92 VAL A N 1
ATOM 716 C CA . VAL A 1 92 ? -1.793 4.129 -6.020 1.00 91.75 92 VAL A CA 1
ATOM 717 C C . VAL A 1 92 ? -2.393 4.673 -4.720 1.00 91.75 92 VAL A C 1
ATOM 719 O O . VAL A 1 92 ? -1.800 4.495 -3.657 1.00 91.75 92 VAL A O 1
ATOM 722 N N . ASN A 1 93 ? -3.600 5.242 -4.766 1.00 91.94 93 ASN A N 1
ATOM 723 C CA . ASN A 1 93 ? -4.304 5.739 -3.582 1.00 91.94 93 ASN A CA 1
ATOM 724 C C . ASN A 1 93 ? -4.626 4.612 -2.594 1.00 91.94 93 ASN A C 1
ATOM 726 O O . ASN A 1 93 ? -4.447 4.783 -1.394 1.00 91.94 93 ASN A O 1
ATOM 730 N N . LYS A 1 94 ? -5.031 3.429 -3.078 1.00 94.31 94 LYS A N 1
ATOM 731 C CA . LYS A 1 94 ? -5.224 2.239 -2.227 1.00 94.31 94 LYS A CA 1
ATOM 732 C C . LYS A 1 94 ? -3.952 1.854 -1.474 1.00 94.31 94 LYS A C 1
ATOM 734 O O . LYS A 1 94 ? -4.024 1.466 -0.311 1.00 94.31 94 LYS A O 1
ATOM 739 N N . ALA A 1 95 ? -2.797 1.963 -2.127 1.00 95.25 95 ALA A N 1
ATOM 740 C CA . ALA A 1 95 ? -1.508 1.704 -1.497 1.00 95.25 95 ALA A CA 1
ATOM 741 C C . ALA A 1 95 ? -1.151 2.791 -0.467 1.00 95.25 95 ALA A C 1
ATOM 743 O O . ALA A 1 95 ? -0.775 2.469 0.658 1.00 95.25 95 ALA A O 1
ATOM 744 N N . GLY A 1 96 ? -1.347 4.068 -0.811 1.00 94.19 96 GLY A N 1
ATOM 745 C CA . GLY A 1 96 ? -1.165 5.189 0.117 1.00 94.19 96 GLY A CA 1
ATOM 746 C C . GLY A 1 96 ? -2.058 5.087 1.359 1.00 94.19 96 GLY A C 1
ATOM 747 O O . GLY A 1 96 ? -1.581 5.278 2.476 1.00 94.19 96 GLY A O 1
ATOM 748 N N . LEU A 1 97 ? -3.323 4.685 1.190 1.00 95.19 97 LEU A N 1
ATOM 749 C CA . LEU A 1 97 ? -4.255 4.443 2.292 1.00 95.19 97 LEU A CA 1
ATOM 750 C C . LEU A 1 97 ? -3.727 3.384 3.261 1.00 95.19 97 LEU A C 1
ATOM 752 O O . LEU A 1 97 ? -3.756 3.610 4.465 1.00 95.19 97 LEU A O 1
ATOM 756 N N . LEU A 1 98 ? -3.194 2.260 2.772 1.00 96.56 98 LEU A N 1
ATOM 757 C CA . LEU A 1 98 ? -2.602 1.251 3.656 1.00 96.56 98 LEU A CA 1
ATOM 758 C C . LEU A 1 98 ? -1.385 1.773 4.423 1.00 96.56 98 LEU A C 1
ATOM 760 O O . LEU A 1 98 ? -1.266 1.497 5.616 1.00 96.56 98 LEU A O 1
ATOM 764 N N . GLY A 1 99 ? -0.517 2.555 3.775 1.00 95.00 99 GLY A N 1
ATOM 765 C CA . GLY A 1 99 ? 0.613 3.197 4.451 1.00 95.00 99 GLY A CA 1
ATOM 766 C C . GLY A 1 99 ? 0.134 4.138 5.558 1.00 95.00 99 GLY A C 1
ATOM 767 O O . GLY A 1 99 ? 0.612 4.088 6.689 1.00 95.00 99 GLY A O 1
ATOM 768 N N . SER A 1 100 ? -0.895 4.932 5.266 1.00 94.62 100 SER A N 1
ATOM 769 C CA . SER A 1 100 ? -1.485 5.863 6.225 1.00 94.62 100 SER A CA 1
ATOM 770 C C . SER A 1 100 ? -2.165 5.137 7.396 1.00 94.62 100 SER A C 1
ATOM 772 O O . SER A 1 100 ? -1.999 5.520 8.554 1.00 94.62 100 SER A O 1
ATOM 774 N N . LEU A 1 101 ? -2.859 4.030 7.122 1.00 95.12 101 LEU A N 1
ATOM 775 C CA . LEU A 1 101 ? -3.488 3.191 8.142 1.00 95.12 101 LEU A CA 1
ATOM 776 C C . LEU A 1 101 ? -2.462 2.449 9.016 1.00 95.12 101 LEU A C 1
ATOM 778 O O . LEU A 1 101 ? -2.737 2.199 10.192 1.00 95.12 101 LEU A O 1
ATOM 782 N N . PHE A 1 102 ? -1.275 2.133 8.492 1.00 95.06 102 PHE A N 1
ATOM 783 C CA . PHE A 1 102 ? -0.146 1.656 9.299 1.00 95.06 102 PHE A CA 1
ATOM 784 C C . PHE A 1 102 ? 0.333 2.741 10.273 1.00 95.06 102 PHE A C 1
ATOM 786 O O . PHE A 1 102 ? 0.437 2.498 11.481 1.00 95.06 102 PHE A O 1
ATOM 793 N N . SER A 1 103 ? 0.500 3.973 9.786 1.00 92.31 103 SER A N 1
ATOM 794 C CA . SER A 1 103 ? 0.791 5.140 10.632 1.00 92.31 103 SER A CA 1
ATOM 795 C C . SER A 1 103 ? -0.294 5.362 11.701 1.00 92.31 103 SER A C 1
ATOM 797 O O . SER A 1 103 ? -0.016 5.824 12.807 1.00 92.31 103 SER A O 1
ATOM 799 N N . ALA A 1 104 ? -1.527 4.931 11.419 1.00 91.50 104 ALA A N 1
ATOM 800 C CA . ALA A 1 104 ? -2.647 4.945 12.352 1.00 91.50 104 ALA A CA 1
ATOM 801 C C . ALA A 1 104 ? -2.772 3.730 13.296 1.00 91.50 104 ALA A C 1
ATOM 803 O O . ALA A 1 104 ? -3.727 3.695 14.068 1.00 91.50 104 ALA A O 1
ATOM 804 N N . ASN A 1 105 ? -1.832 2.774 13.292 1.00 92.94 105 ASN A N 1
ATOM 805 C CA . ASN A 1 105 ? -1.879 1.518 14.072 1.00 92.94 105 ASN A CA 1
ATOM 806 C C . ASN A 1 105 ? -3.006 0.540 13.698 1.00 92.94 105 ASN A C 1
ATOM 808 O O . ASN A 1 105 ? -3.322 -0.364 14.467 1.00 92.94 105 ASN A O 1
ATOM 812 N N . ILE A 1 106 ? -3.610 0.691 12.522 1.00 94.50 106 ILE A N 1
ATOM 813 C CA . ILE A 1 106 ? -4.694 -0.189 12.061 1.00 94.50 106 ILE A CA 1
ATOM 814 C C . ILE A 1 106 ? -4.136 -1.407 11.334 1.00 94.50 106 ILE A C 1
ATOM 816 O O . ILE A 1 106 ? -4.587 -2.536 11.527 1.00 94.50 106 ILE A O 1
ATOM 820 N N . VAL A 1 107 ? -3.161 -1.153 10.469 1.00 96.06 107 VAL A N 1
ATOM 821 C CA . VAL A 1 107 ? -2.491 -2.141 9.625 1.00 96.06 107 VAL A CA 1
ATOM 822 C C . VAL A 1 107 ? -1.134 -2.450 10.251 1.00 96.06 107 VAL A C 1
ATOM 824 O O . VAL A 1 107 ? -0.483 -1.555 10.790 1.00 96.06 107 VAL A O 1
ATOM 827 N N . THR A 1 108 ? -0.706 -3.712 10.223 1.00 95.50 108 THR A N 1
ATOM 828 C CA . THR A 1 108 ? 0.572 -4.130 10.825 1.00 95.50 108 THR A CA 1
ATOM 829 C C . THR A 1 108 ? 1.715 -4.089 9.814 1.00 95.50 108 THR A C 1
ATOM 831 O O . THR A 1 108 ? 1.500 -4.038 8.605 1.00 95.50 108 THR A O 1
ATOM 834 N N . ALA A 1 109 ? 2.961 -4.169 10.289 1.00 94.44 109 ALA A N 1
ATOM 835 C CA . ALA A 1 109 ? 4.115 -4.286 9.395 1.00 94.44 109 ALA A CA 1
ATOM 836 C C . ALA A 1 109 ? 4.060 -5.559 8.525 1.00 94.44 109 ALA A C 1
ATOM 838 O O . ALA A 1 109 ? 4.484 -5.539 7.372 1.00 94.44 109 ALA A O 1
ATOM 839 N N . GLU A 1 110 ? 3.482 -6.648 9.043 1.00 95.62 110 GLU A N 1
ATOM 840 C CA . GLU A 1 110 ? 3.250 -7.886 8.286 1.00 95.62 110 GLU A CA 1
ATOM 841 C C . GLU A 1 110 ? 2.283 -7.665 7.117 1.00 95.62 110 GLU A C 1
ATOM 843 O O . GLU A 1 110 ? 2.534 -8.138 6.011 1.00 95.62 110 GLU A O 1
ATOM 848 N N . ASP A 1 111 ? 1.209 -6.901 7.327 1.00 97.25 111 ASP A N 1
ATOM 849 C CA . ASP A 1 111 ? 0.283 -6.547 6.250 1.00 97.25 111 ASP A CA 1
ATOM 850 C C . ASP A 1 111 ? 0.981 -5.717 5.164 1.00 97.25 111 ASP A C 1
ATOM 852 O O . ASP A 1 111 ? 0.796 -5.968 3.971 1.00 97.25 111 ASP A O 1
ATOM 856 N N . ILE A 1 112 ? 1.822 -4.754 5.565 1.00 96.38 112 ILE A N 1
ATOM 857 C CA . ILE A 1 112 ? 2.635 -3.959 4.635 1.00 96.38 112 ILE A CA 1
ATOM 858 C C . ILE A 1 112 ? 3.590 -4.866 3.851 1.00 96.38 112 ILE A C 1
ATOM 860 O O . ILE A 1 112 ? 3.710 -4.722 2.634 1.00 96.38 112 ILE A O 1
ATOM 864 N N . ALA A 1 113 ? 4.221 -5.843 4.508 1.00 94.94 113 ALA A N 1
ATOM 865 C CA . ALA A 1 113 ? 5.088 -6.818 3.854 1.00 94.94 113 ALA A CA 1
ATOM 866 C C . ALA A 1 113 ? 4.335 -7.661 2.811 1.00 94.94 113 ALA A C 1
ATOM 868 O O . ALA A 1 113 ? 4.844 -7.858 1.705 1.00 94.94 113 ALA A O 1
ATOM 869 N N . ILE A 1 114 ? 3.113 -8.108 3.125 1.00 95.88 114 ILE A N 1
ATOM 870 C CA . ILE A 1 114 ? 2.235 -8.816 2.179 1.00 95.88 114 ILE A CA 1
ATOM 871 C C . ILE A 1 114 ? 1.924 -7.925 0.971 1.00 95.88 114 ILE A C 1
ATOM 873 O O . ILE A 1 114 ? 2.017 -8.377 -0.170 1.00 95.88 114 ILE A O 1
ATOM 877 N N . CYS A 1 115 ? 1.606 -6.651 1.201 1.00 96.62 115 CYS A N 1
ATOM 878 C CA . CYS A 1 115 ? 1.310 -5.705 0.127 1.00 96.62 115 CYS A CA 1
ATOM 879 C C . CYS A 1 115 ? 2.520 -5.458 -0.777 1.00 96.62 115 CYS A C 1
ATOM 881 O O . CYS A 1 115 ? 2.387 -5.477 -1.999 1.00 96.62 115 CYS A O 1
ATOM 883 N N . LEU A 1 116 ? 3.710 -5.286 -0.196 1.00 95.38 116 LEU A N 1
ATOM 884 C CA . LEU A 1 116 ? 4.958 -5.156 -0.948 1.00 95.38 116 LEU A CA 1
ATOM 885 C C . LEU A 1 116 ? 5.251 -6.412 -1.771 1.00 95.38 116 LEU A C 1
ATOM 887 O O . LEU A 1 116 ? 5.620 -6.299 -2.937 1.00 95.38 116 LEU A O 1
ATOM 891 N N . PHE A 1 117 ? 5.060 -7.600 -1.193 1.00 94.44 117 PHE A N 1
ATOM 892 C CA . PHE A 1 117 ? 5.240 -8.859 -1.912 1.00 94.44 117 PHE A CA 1
ATOM 893 C C . PHE A 1 117 ? 4.308 -8.946 -3.121 1.00 94.44 117 PHE A C 1
ATOM 895 O O . PHE A 1 117 ? 4.786 -9.187 -4.225 1.00 94.44 117 PHE A O 1
ATOM 902 N N . MET A 1 118 ? 3.016 -8.660 -2.927 1.00 94.31 118 MET A N 1
ATOM 903 C CA . MET A 1 118 ? 2.039 -8.630 -4.012 1.00 94.31 118 MET A CA 1
ATOM 904 C C . MET A 1 118 ? 2.439 -7.655 -5.115 1.00 94.31 118 MET A C 1
ATOM 906 O O . MET A 1 118 ? 2.386 -8.020 -6.283 1.00 94.31 118 MET A O 1
ATOM 910 N N . LEU A 1 119 ? 2.853 -6.429 -4.771 1.00 94.06 119 LEU A N 1
ATOM 911 C CA . LEU A 1 119 ? 3.239 -5.413 -5.755 1.00 94.06 119 LEU A CA 1
ATOM 912 C C . LEU A 1 119 ? 4.483 -5.810 -6.555 1.00 94.06 119 LEU A C 1
ATOM 914 O O . LEU A 1 119 ? 4.573 -5.443 -7.723 1.00 94.06 119 LEU A O 1
ATOM 918 N N . LEU A 1 120 ? 5.390 -6.592 -5.972 1.00 92.69 120 LEU A N 1
ATOM 919 C CA . LEU A 1 120 ? 6.614 -7.066 -6.621 1.00 92.69 120 LEU A CA 1
ATOM 920 C C . LEU A 1 120 ? 6.423 -8.267 -7.564 1.00 92.69 120 LEU A C 1
ATOM 922 O O . LEU A 1 120 ? 7.392 -8.649 -8.219 1.00 92.69 120 LEU A O 1
ATOM 926 N N . GLU A 1 121 ? 5.231 -8.873 -7.628 1.00 90.12 121 GLU A N 1
ATOM 927 C CA . GLU A 1 121 ? 4.976 -10.055 -8.473 1.00 90.12 121 GLU A CA 1
ATOM 928 C C . GLU A 1 121 ? 5.148 -9.775 -9.974 1.00 90.12 121 GLU A C 1
ATOM 930 O O . GLU A 1 121 ? 5.689 -10.617 -10.687 1.00 90.12 121 GLU A O 1
ATOM 935 N N . ASP A 1 122 ? 4.752 -8.586 -10.438 1.00 87.06 122 ASP A N 1
ATOM 936 C CA . ASP A 1 122 ? 4.857 -8.173 -11.839 1.00 87.06 122 ASP A CA 1
ATOM 937 C C . ASP A 1 122 ? 5.593 -6.836 -11.960 1.00 87.06 122 ASP A C 1
ATOM 939 O O . ASP A 1 122 ? 5.313 -5.887 -11.223 1.00 87.06 122 ASP A O 1
ATOM 943 N N . ILE A 1 123 ? 6.497 -6.730 -12.934 1.00 86.56 123 ILE A N 1
ATOM 944 C CA . ILE A 1 123 ? 7.217 -5.485 -13.218 1.00 86.56 123 ILE A CA 1
ATOM 945 C C . ILE A 1 123 ? 6.286 -4.553 -13.997 1.00 86.56 123 ILE A C 1
ATOM 947 O O . ILE A 1 123 ? 6.041 -4.745 -15.186 1.00 86.56 123 ILE A O 1
ATOM 951 N N . HIS A 1 124 ? 5.764 -3.532 -13.318 1.00 85.69 124 HIS A N 1
ATOM 952 C CA . HIS A 1 124 ? 4.915 -2.506 -13.921 1.00 85.69 124 HIS A CA 1
ATOM 953 C C . HIS A 1 124 ? 5.153 -1.151 -13.252 1.00 85.69 124 HIS A C 1
ATOM 955 O O . HIS A 1 124 ? 5.321 -1.075 -12.032 1.00 85.69 124 HIS A O 1
ATOM 961 N N . PHE A 1 125 ? 5.121 -0.066 -14.029 1.00 84.38 125 PHE A N 1
ATOM 962 C CA . PHE A 1 125 ? 5.360 1.277 -13.495 1.00 84.38 125 PHE A CA 1
ATOM 963 C C . PHE A 1 125 ? 4.338 1.665 -12.414 1.00 84.38 125 PHE A C 1
ATOM 965 O O . PHE A 1 125 ? 4.713 2.146 -11.351 1.00 84.38 125 PHE A O 1
ATOM 972 N N . ASP A 1 126 ? 3.059 1.353 -12.615 1.00 86.00 126 ASP A N 1
ATOM 973 C CA . ASP A 1 126 ? 2.009 1.633 -11.624 1.00 86.00 126 ASP A CA 1
ATOM 974 C C . ASP A 1 126 ? 2.234 0.918 -10.287 1.00 86.00 126 ASP A C 1
ATOM 976 O O . ASP A 1 126 ? 1.960 1.477 -9.226 1.00 86.00 126 ASP A O 1
ATOM 980 N N . ARG A 1 127 ? 2.786 -0.301 -10.321 1.00 90.75 127 ARG A N 1
ATOM 981 C CA . ARG A 1 127 ? 3.157 -1.041 -9.109 1.00 90.75 127 ARG A CA 1
ATOM 982 C C . ARG A 1 127 ? 4.325 -0.363 -8.402 1.00 90.75 127 ARG A C 1
ATOM 984 O O . ARG A 1 127 ? 4.309 -0.263 -7.180 1.00 90.75 127 ARG A O 1
ATOM 991 N N . LEU A 1 128 ? 5.291 0.178 -9.148 1.00 90.56 128 LEU A N 1
ATOM 992 C CA . LEU A 1 128 ? 6.363 0.999 -8.581 1.00 90.56 128 LEU A CA 1
ATOM 993 C C . LEU A 1 128 ? 5.816 2.280 -7.927 1.00 90.56 128 LEU A C 1
ATOM 995 O O . LEU A 1 128 ? 6.231 2.622 -6.820 1.00 90.56 128 LEU A O 1
ATOM 999 N N . CYS A 1 129 ? 4.849 2.953 -8.557 1.00 90.19 129 CYS A N 1
ATOM 1000 C CA . CYS A 1 129 ? 4.142 4.094 -7.966 1.00 90.19 129 CYS A CA 1
ATOM 1001 C C . CYS A 1 129 ? 3.390 3.706 -6.687 1.00 90.19 129 CYS A C 1
ATOM 1003 O O . CYS A 1 129 ? 3.449 4.427 -5.694 1.00 90.19 129 CYS A O 1
ATOM 1005 N N . ALA A 1 130 ? 2.729 2.549 -6.679 1.00 93.31 130 ALA A N 1
ATOM 1006 C CA . ALA A 1 130 ? 2.038 2.029 -5.507 1.00 93.31 130 ALA A CA 1
ATOM 1007 C C . ALA A 1 130 ? 3.006 1.671 -4.368 1.00 93.31 130 ALA A C 1
ATOM 1009 O O . ALA A 1 130 ? 2.731 2.008 -3.219 1.00 93.31 130 ALA A O 1
ATOM 1010 N N . ILE A 1 131 ? 4.162 1.063 -4.671 1.00 94.38 131 ILE A N 1
ATOM 1011 C CA . ILE A 1 131 ? 5.238 0.819 -3.693 1.00 94.38 131 ILE A CA 1
ATOM 1012 C C . ILE A 1 131 ? 5.688 2.152 -3.093 1.00 94.38 131 ILE A C 1
ATOM 1014 O O . ILE A 1 131 ? 5.751 2.291 -1.873 1.00 94.38 131 ILE A O 1
ATOM 1018 N N . HIS A 1 132 ? 5.963 3.146 -3.939 1.00 92.44 132 HIS A N 1
ATOM 1019 C CA . HIS A 1 132 ? 6.375 4.466 -3.481 1.00 92.44 132 HIS A CA 1
ATOM 1020 C C . HIS A 1 132 ? 5.328 5.122 -2.570 1.00 92.44 132 HIS A C 1
ATOM 1022 O O . HIS A 1 132 ? 5.688 5.651 -1.517 1.00 92.44 132 HIS A O 1
ATOM 1028 N N . ALA A 1 133 ? 4.047 5.071 -2.942 1.00 92.56 133 ALA A N 1
ATOM 1029 C CA . ALA A 1 133 ? 2.962 5.622 -2.137 1.00 92.56 133 ALA A CA 1
ATOM 1030 C C . ALA A 1 133 ? 2.826 4.890 -0.795 1.00 92.56 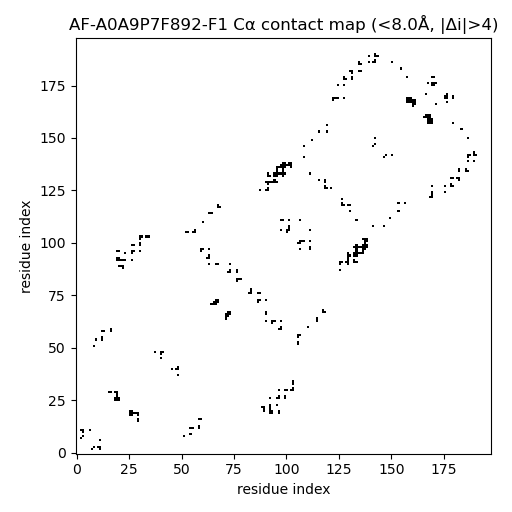133 ALA A C 1
ATOM 1032 O O . ALA A 1 133 ? 2.830 5.536 0.249 1.00 92.56 133 ALA A O 1
ATOM 1033 N N . LEU A 1 134 ? 2.795 3.554 -0.801 1.00 95.00 134 LEU A N 1
ATOM 1034 C CA . LEU A 1 134 ? 2.720 2.736 0.414 1.00 95.00 134 LEU A CA 1
ATOM 1035 C C . LEU A 1 134 ? 3.817 3.110 1.418 1.00 95.00 134 LEU A C 1
ATOM 1037 O O . LEU A 1 134 ? 3.539 3.309 2.597 1.00 95.00 134 LEU A O 1
ATOM 1041 N N . LEU A 1 135 ? 5.055 3.248 0.934 1.00 93.12 135 LEU A N 1
ATOM 1042 C CA . LEU A 1 135 ? 6.212 3.589 1.763 1.00 93.12 135 LEU A CA 1
ATOM 1043 C C . LEU A 1 135 ? 6.221 5.050 2.214 1.00 93.12 135 LEU A C 1
ATOM 1045 O O . LEU A 1 135 ? 6.655 5.329 3.323 1.00 93.12 135 LEU A O 1
ATOM 1049 N N . SER A 1 136 ? 5.773 5.982 1.371 1.00 90.31 136 SER A N 1
ATOM 1050 C CA . SER A 1 136 ? 5.759 7.415 1.701 1.00 90.31 136 SER A CA 1
ATOM 1051 C C . SER A 1 136 ? 4.700 7.775 2.740 1.00 90.31 136 SER A C 1
ATOM 1053 O O . SER A 1 136 ? 4.882 8.736 3.480 1.00 90.31 136 SER A O 1
ATOM 1055 N N . TYR A 1 137 ? 3.606 7.011 2.790 1.00 91.44 137 TYR A N 1
ATOM 1056 C CA . TYR A 1 137 ? 2.525 7.207 3.758 1.00 91.44 137 TYR A CA 1
ATOM 1057 C C . TYR A 1 137 ? 2.697 6.406 5.051 1.00 91.44 137 TYR A C 1
ATOM 1059 O O . TYR A 1 137 ? 2.063 6.733 6.060 1.00 91.44 137 TYR A O 1
ATOM 1067 N N . ALA A 1 138 ? 3.543 5.376 5.035 1.00 91.38 138 ALA A N 1
ATOM 1068 C CA . ALA A 1 138 ? 3.979 4.692 6.242 1.00 91.38 138 ALA A CA 1
ATOM 1069 C C . ALA A 1 138 ? 4.983 5.558 7.020 1.00 91.38 138 ALA A C 1
ATOM 1071 O O . ALA A 1 138 ? 5.824 6.242 6.440 1.00 91.38 138 ALA A O 1
ATOM 1072 N N . ASP A 1 139 ? 4.902 5.527 8.347 1.00 89.25 139 ASP A N 1
ATOM 1073 C CA . ASP A 1 139 ? 5.833 6.251 9.206 1.00 89.25 139 ASP A CA 1
ATOM 1074 C C . ASP A 1 139 ? 7.138 5.472 9.471 1.00 89.25 139 ASP A C 1
ATOM 1076 O O . ASP A 1 139 ? 7.353 4.345 9.012 1.00 89.25 139 ASP A O 1
ATOM 1080 N N . HIS A 1 140 ? 8.034 6.098 10.239 1.00 88.31 140 HIS A N 1
ATOM 1081 C CA . HIS A 1 140 ? 9.367 5.582 10.561 1.00 88.31 140 HIS A CA 1
ATOM 1082 C C . HIS A 1 140 ? 9.378 4.196 11.226 1.00 88.31 140 HIS A C 1
ATOM 1084 O O . HIS A 1 140 ? 10.405 3.520 11.180 1.00 88.31 140 HIS A O 1
ATOM 1090 N N . ARG A 1 141 ? 8.266 3.738 11.813 1.00 89.81 141 ARG A N 1
ATOM 1091 C CA . ARG A 1 141 ? 8.197 2.438 12.497 1.00 89.81 141 ARG A CA 1
ATOM 1092 C C . ARG A 1 141 ? 8.312 1.269 11.526 1.00 89.81 141 ARG A C 1
ATOM 1094 O O . ARG A 1 141 ? 8.764 0.184 11.893 1.00 89.81 141 ARG A O 1
ATOM 1101 N N . LEU A 1 142 ? 7.986 1.488 10.249 1.00 89.69 142 LEU A N 1
ATOM 1102 C CA . LEU A 1 142 ? 8.223 0.493 9.204 1.00 89.69 142 LEU A CA 1
ATOM 1103 C C . LEU A 1 142 ? 9.719 0.175 9.047 1.00 89.69 142 LEU A C 1
ATOM 1105 O O . LEU A 1 142 ? 10.073 -0.909 8.597 1.00 89.69 142 LEU A O 1
ATOM 1109 N N . CYS A 1 143 ? 10.599 1.090 9.450 1.00 88.25 143 CYS A N 1
ATOM 1110 C CA . CYS A 1 143 ? 12.040 0.913 9.381 1.00 88.25 143 CYS A CA 1
ATOM 1111 C C . CYS A 1 143 ? 12.674 0.270 10.622 1.00 88.25 143 CYS A C 1
ATOM 1113 O O . CYS A 1 143 ? 13.900 0.163 10.677 1.00 88.25 143 CYS A O 1
ATOM 1115 N N . GLU A 1 144 ? 11.893 -0.085 11.643 1.00 88.12 144 GLU A N 1
ATOM 1116 C CA . GLU A 1 144 ? 12.447 -0.692 12.852 1.00 88.12 144 GLU A CA 1
ATOM 1117 C C . GLU A 1 144 ? 13.181 -2.012 12.532 1.00 88.12 144 GLU A C 1
ATOM 1119 O O . GLU A 1 144 ? 12.829 -2.689 11.557 1.00 88.12 144 GLU A O 1
ATOM 1124 N N . PRO A 1 145 ? 14.199 -2.404 13.326 1.00 87.81 145 PRO A N 1
ATOM 1125 C CA . PRO A 1 145 ? 15.090 -3.522 13.007 1.00 87.81 145 PRO A CA 1
ATOM 1126 C C . PRO A 1 145 ? 14.385 -4.824 12.613 1.00 87.81 145 PRO A C 1
ATOM 1128 O O . PRO A 1 145 ? 14.820 -5.507 11.687 1.00 87.81 145 PRO A O 1
ATOM 1131 N N . GLN A 1 146 ? 13.265 -5.144 13.261 1.00 88.38 146 GLN A N 1
ATOM 1132 C CA . GLN A 1 146 ? 12.474 -6.341 12.980 1.00 88.38 146 GLN A CA 1
ATOM 1133 C C . GLN A 1 146 ? 11.847 -6.361 11.574 1.00 88.38 146 GLN A C 1
ATOM 1135 O O . GLN A 1 146 ? 11.583 -7.434 11.037 1.00 88.38 146 GLN A O 1
ATOM 1140 N N . ASN A 1 147 ? 11.646 -5.195 10.955 1.00 88.69 147 ASN A N 1
ATOM 1141 C CA . ASN A 1 147 ? 11.036 -5.044 9.632 1.00 88.69 147 ASN A CA 1
ATOM 1142 C C . ASN A 1 147 ? 12.085 -4.909 8.509 1.00 88.69 147 ASN A C 1
ATOM 1144 O O . ASN A 1 147 ? 11.764 -5.084 7.328 1.00 88.69 147 ASN A O 1
ATOM 1148 N N . LEU A 1 148 ? 13.354 -4.646 8.853 1.00 86.88 148 LEU A N 1
ATOM 1149 C CA . LEU A 1 148 ? 14.446 -4.457 7.890 1.00 86.88 148 LEU A CA 1
ATOM 1150 C C . LEU A 1 148 ? 14.619 -5.604 6.883 1.00 86.88 148 LEU A C 1
ATOM 1152 O O . LEU A 1 148 ? 14.854 -5.292 5.713 1.00 86.88 148 LEU A O 1
ATOM 1156 N N . PRO A 1 149 ? 14.479 -6.899 7.241 1.00 89.62 149 PRO A N 1
ATOM 1157 C CA . PRO A 1 149 ? 14.633 -7.980 6.267 1.00 89.62 149 PRO A CA 1
ATOM 1158 C C . PRO A 1 149 ? 13.689 -7.851 5.061 1.00 89.62 149 PRO A C 1
ATOM 1160 O O . PRO A 1 149 ? 14.095 -8.089 3.922 1.00 89.62 149 PRO A O 1
ATOM 1163 N N . VAL A 1 150 ? 12.446 -7.408 5.287 1.00 89.31 150 VAL A N 1
ATOM 1164 C CA . VAL A 1 150 ? 11.457 -7.190 4.219 1.00 89.31 150 VAL A CA 1
ATOM 1165 C C . VAL A 1 150 ? 11.886 -6.035 3.312 1.00 89.31 150 VAL A C 1
ATOM 1167 O O . VAL A 1 150 ? 11.848 -6.156 2.086 1.00 89.31 150 VAL A O 1
ATOM 1170 N N . LEU A 1 151 ? 12.349 -4.930 3.900 1.00 89.50 151 LEU A N 1
ATOM 1171 C CA . LEU A 1 151 ? 12.784 -3.740 3.163 1.00 89.50 151 LEU A CA 1
ATOM 1172 C C . LEU A 1 151 ? 14.094 -3.961 2.392 1.00 89.50 151 LEU A C 1
ATOM 1174 O O . LEU A 1 151 ? 14.288 -3.399 1.311 1.00 89.50 151 LEU A O 1
ATOM 1178 N N . LEU A 1 152 ? 14.994 -4.800 2.909 1.00 88.81 152 LEU A N 1
ATOM 1179 C CA . LEU A 1 152 ? 16.203 -5.219 2.201 1.00 88.81 152 LEU A CA 1
ATOM 1180 C C . LEU A 1 152 ? 15.857 -6.090 0.991 1.00 88.81 152 LEU A C 1
ATOM 1182 O O . LEU A 1 152 ? 16.326 -5.804 -0.109 1.00 88.81 152 LEU A O 1
ATOM 1186 N N . LYS A 1 153 ? 14.951 -7.061 1.148 1.00 90.12 153 LYS A N 1
ATOM 1187 C CA . LYS A 1 153 ? 14.461 -7.874 0.026 1.00 90.12 153 LYS A CA 1
ATOM 1188 C C . LYS A 1 153 ? 13.774 -7.021 -1.045 1.00 90.12 153 LYS A C 1
ATOM 1190 O O . LYS A 1 153 ? 13.979 -7.240 -2.239 1.00 90.12 153 LYS A O 1
ATOM 1195 N N . LEU A 1 154 ? 12.996 -6.017 -0.635 1.00 91.19 154 LEU A N 1
ATOM 1196 C CA . LEU A 1 154 ? 12.429 -5.021 -1.547 1.00 91.19 154 LEU A CA 1
ATOM 1197 C C . LEU A 1 154 ? 13.534 -4.284 -2.319 1.00 91.19 154 LEU A C 1
ATOM 1199 O O . LEU A 1 154 ? 13.472 -4.196 -3.544 1.00 91.19 154 LEU A O 1
ATOM 1203 N N . LYS A 1 155 ? 14.562 -3.788 -1.617 1.00 89.81 155 LYS A N 1
ATOM 1204 C CA . LYS A 1 155 ? 15.708 -3.090 -2.222 1.00 89.81 155 LYS A CA 1
ATOM 1205 C C . LYS A 1 155 ? 16.389 -3.931 -3.296 1.00 89.81 155 LYS A C 1
ATOM 1207 O O . LYS A 1 155 ? 16.717 -3.412 -4.358 1.00 89.81 155 LYS A O 1
ATOM 1212 N N . GLU A 1 156 ? 16.628 -5.203 -2.999 1.00 90.69 156 GLU A N 1
ATOM 1213 C CA . GLU A 1 156 ? 17.256 -6.152 -3.917 1.00 90.69 156 GLU A CA 1
ATOM 1214 C C . GLU A 1 156 ? 16.396 -6.348 -5.165 1.00 90.69 156 GLU A C 1
ATOM 1216 O O . GLU A 1 156 ? 16.893 -6.216 -6.282 1.00 90.69 156 GLU A O 1
ATOM 1221 N N . LYS A 1 157 ? 15.087 -6.565 -4.989 1.00 91.31 157 LYS A N 1
ATOM 1222 C CA . LYS A 1 157 ? 14.139 -6.742 -6.097 1.00 91.31 157 LYS A CA 1
ATOM 1223 C C . LYS A 1 157 ? 14.021 -5.505 -6.989 1.00 91.31 157 LYS A C 1
ATOM 1225 O O . LYS A 1 157 ? 13.988 -5.647 -8.208 1.00 91.31 157 LYS A O 1
ATOM 1230 N N . LEU A 1 158 ? 14.024 -4.306 -6.408 1.00 89.69 158 LEU A N 1
ATOM 1231 C CA . LEU A 1 158 ? 13.981 -3.041 -7.153 1.00 89.69 158 LEU A CA 1
ATOM 1232 C C . LEU A 1 158 ? 15.301 -2.684 -7.851 1.00 89.69 158 LEU A C 1
ATOM 1234 O O . LEU A 1 158 ? 15.335 -1.722 -8.612 1.00 89.69 158 LEU A O 1
ATOM 1238 N N . ARG A 1 159 ? 16.393 -3.406 -7.579 1.00 87.94 159 ARG A N 1
ATOM 1239 C CA . ARG A 1 159 ? 17.718 -3.182 -8.183 1.00 87.94 159 ARG A CA 1
ATOM 1240 C C . ARG A 1 159 ? 18.115 -4.252 -9.192 1.00 87.94 159 ARG A C 1
ATOM 1242 O O . ARG A 1 159 ? 19.235 -4.205 -9.692 1.00 87.94 159 ARG A O 1
ATOM 1249 N N . VAL A 1 160 ? 17.232 -5.206 -9.488 1.00 89.81 160 VAL A N 1
ATOM 1250 C CA . VAL A 1 160 ? 17.502 -6.211 -10.518 1.00 89.81 160 VAL A CA 1
ATOM 1251 C C . VAL A 1 160 ? 17.687 -5.505 -11.858 1.00 89.81 160 VAL A C 1
ATOM 1253 O O . VAL A 1 160 ? 16.842 -4.710 -12.276 1.00 89.81 160 VAL A O 1
ATOM 1256 N N . VAL A 1 161 ? 18.805 -5.800 -12.514 1.00 88.19 161 VAL A N 1
ATOM 1257 C CA . VAL A 1 161 ? 19.154 -5.270 -13.832 1.00 88.19 161 VAL A CA 1
ATOM 1258 C C . VAL A 1 161 ? 18.894 -6.312 -14.910 1.00 88.19 161 VAL A C 1
ATOM 1260 O O . VAL A 1 161 ? 19.057 -7.511 -14.681 1.00 88.19 161 VAL A O 1
ATOM 1263 N N . ASP A 1 162 ? 18.494 -5.847 -16.085 1.00 87.25 162 ASP A N 1
ATOM 1264 C CA . ASP A 1 162 ? 18.496 -6.650 -17.299 1.00 87.25 162 ASP A CA 1
ATOM 1265 C C . ASP A 1 162 ? 19.953 -6.870 -17.747 1.00 87.25 162 ASP A C 1
ATOM 1267 O O . ASP A 1 162 ? 20.663 -5.887 -17.978 1.00 87.25 162 ASP A O 1
ATOM 1271 N N . PRO A 1 163 ? 20.425 -8.122 -17.886 1.00 87.94 163 PRO A N 1
ATOM 1272 C CA . PRO A 1 163 ? 21.797 -8.402 -18.301 1.00 87.94 163 PRO A CA 1
ATOM 1273 C C . PRO A 1 163 ? 22.129 -7.913 -19.718 1.00 87.94 163 PRO A C 1
ATOM 1275 O O . PRO A 1 163 ? 23.305 -7.724 -20.019 1.00 87.94 163 PRO A O 1
ATOM 1278 N N . LEU A 1 164 ? 21.133 -7.712 -20.589 1.00 89.69 164 LEU A N 1
ATOM 1279 C CA . LEU A 1 164 ? 21.356 -7.282 -21.973 1.00 89.69 164 LEU A CA 1
ATOM 1280 C C . LEU A 1 164 ? 21.514 -5.766 -22.085 1.00 89.69 164 LEU A C 1
ATOM 1282 O O . LEU A 1 164 ? 22.401 -5.281 -22.785 1.00 89.69 164 LEU A O 1
ATOM 1286 N N . THR A 1 165 ? 20.651 -5.014 -21.404 1.00 87.00 165 THR A N 1
ATOM 1287 C CA . THR A 1 165 ? 20.645 -3.545 -21.468 1.00 87.00 165 THR A CA 1
ATOM 1288 C C . THR A 1 165 ? 21.426 -2.890 -20.329 1.00 87.00 165 THR A C 1
ATOM 1290 O O . THR A 1 165 ? 21.714 -1.697 -20.394 1.00 87.00 165 THR A O 1
ATOM 1293 N N . ASN A 1 166 ? 21.775 -3.652 -19.286 1.00 85.06 166 ASN A N 1
ATOM 1294 C CA . ASN A 1 166 ? 22.348 -3.170 -18.026 1.00 85.06 166 ASN A CA 1
ATOM 1295 C C . ASN A 1 166 ? 21.485 -2.092 -17.331 1.00 85.06 166 ASN A C 1
ATOM 1297 O O . ASN A 1 166 ? 21.966 -1.327 -16.492 1.00 85.06 166 ASN A O 1
ATOM 1301 N N . LEU A 1 167 ? 20.198 -2.017 -17.683 1.00 83.06 167 LEU A N 1
ATOM 1302 C CA . LEU A 1 167 ? 19.229 -1.107 -17.082 1.00 83.06 167 LEU A CA 1
ATOM 1303 C C . LEU A 1 167 ? 18.454 -1.819 -15.976 1.00 83.06 167 LEU A C 1
ATOM 1305 O O . LEU A 1 167 ? 18.242 -3.028 -16.017 1.00 83.06 167 LEU A O 1
ATOM 1309 N N . CYS A 1 168 ? 17.993 -1.061 -14.981 1.00 84.50 168 CYS A N 1
ATOM 1310 C CA . CYS A 1 168 ? 17.122 -1.610 -13.948 1.00 84.50 168 CYS A CA 1
ATOM 1311 C C . CYS A 1 168 ? 15.787 -2.054 -14.561 1.00 84.50 168 CYS A C 1
ATOM 1313 O O . CYS A 1 168 ? 15.123 -1.251 -15.213 1.00 84.50 168 CYS A O 1
ATOM 1315 N N . LEU A 1 169 ? 15.355 -3.289 -14.290 1.00 86.56 169 LEU A N 1
ATOM 1316 C CA . LEU A 1 169 ? 14.094 -3.834 -14.806 1.00 86.56 169 LEU A CA 1
ATOM 1317 C C . LEU A 1 169 ? 12.883 -2.984 -14.407 1.00 86.56 169 LEU A C 1
ATOM 1319 O O . LEU A 1 169 ? 11.991 -2.739 -15.210 1.00 86.56 169 LEU A O 1
ATOM 1323 N N . TRP A 1 170 ? 12.879 -2.491 -13.170 1.00 85.88 170 TRP A N 1
ATOM 1324 C CA . TRP A 1 170 ? 11.830 -1.616 -12.644 1.00 85.88 170 TRP A CA 1
ATOM 1325 C C . TRP A 1 170 ? 11.974 -0.160 -13.096 1.00 85.88 170 TRP A C 1
ATOM 1327 O O . TRP A 1 170 ? 11.064 0.643 -12.899 1.00 85.88 170 TRP A O 1
ATOM 1337 N N . GLY A 1 171 ? 13.123 0.203 -13.669 1.00 80.56 171 GLY A N 1
ATOM 1338 C CA . GLY A 1 171 ? 13.429 1.562 -14.085 1.00 80.56 171 GLY A CA 1
ATOM 1339 C C . GLY A 1 171 ? 14.251 1.618 -15.367 1.00 80.56 171 GLY A C 1
ATOM 1340 O O . GLY A 1 171 ? 15.394 2.079 -15.322 1.00 80.56 171 GLY A O 1
ATOM 1341 N N . PRO A 1 172 ? 13.690 1.198 -16.515 1.00 79.12 172 PRO A N 1
ATOM 1342 C CA . PRO A 1 172 ? 14.381 1.306 -17.798 1.00 79.12 172 PRO A CA 1
ATOM 1343 C C . PRO A 1 172 ? 14.475 2.763 -18.280 1.00 79.12 172 PRO A C 1
ATOM 1345 O O . PRO A 1 172 ? 15.253 3.078 -19.173 1.00 79.12 172 PRO A O 1
ATOM 1348 N N . VAL A 1 173 ? 13.697 3.667 -17.675 1.00 84.06 173 VAL A N 1
ATOM 1349 C CA . VAL A 1 173 ? 13.588 5.083 -18.037 1.00 84.06 173 VAL A CA 1
ATOM 1350 C C . VAL A 1 173 ? 13.902 5.993 -16.838 1.00 84.06 173 VAL A C 1
ATOM 1352 O O . VAL A 1 173 ? 13.657 5.598 -15.691 1.00 84.06 173 VAL A O 1
ATOM 1355 N N . PRO A 1 174 ? 14.405 7.226 -17.060 1.00 83.62 174 PRO A N 1
ATOM 1356 C CA . PRO A 1 174 ? 14.933 8.075 -15.984 1.00 83.62 174 PRO A CA 1
ATOM 1357 C C . PRO A 1 174 ? 13.954 8.367 -14.840 1.00 83.62 174 PRO A C 1
ATOM 1359 O O . PRO A 1 174 ? 14.342 8.364 -13.674 1.00 83.62 174 PRO A O 1
ATOM 1362 N N . HIS A 1 175 ? 12.673 8.589 -15.144 1.00 81.31 175 HIS A N 1
ATOM 1363 C CA . HIS A 1 175 ? 11.675 8.909 -14.120 1.00 81.31 175 HIS A CA 1
ATOM 1364 C C . HIS A 1 175 ? 11.403 7.720 -13.181 1.00 81.31 175 HIS A C 1
ATOM 1366 O O . HIS A 1 175 ? 11.320 7.897 -11.967 1.00 81.31 175 HIS A O 1
ATOM 1372 N N . SER A 1 176 ? 11.344 6.495 -13.707 1.00 83.69 176 SER A N 1
ATOM 1373 C CA . SER A 1 176 ? 11.198 5.279 -12.901 1.00 83.69 176 SER A CA 1
ATOM 1374 C C . SER A 1 176 ? 12.447 5.009 -12.054 1.00 83.69 176 SER A C 1
ATOM 1376 O O . SER A 1 176 ? 12.334 4.616 -10.895 1.00 83.69 176 SER A O 1
ATOM 1378 N N . GLN A 1 177 ? 13.646 5.301 -12.573 1.00 85.81 177 GLN A N 1
ATOM 1379 C CA . GLN A 1 177 ? 14.882 5.236 -11.781 1.00 85.81 177 GLN A CA 1
ATOM 1380 C C . GLN A 1 177 ? 14.869 6.232 -10.622 1.00 85.81 177 GLN A C 1
ATOM 1382 O O . GLN A 1 177 ? 15.201 5.864 -9.494 1.00 85.81 177 GLN A O 1
ATOM 1387 N N . ALA A 1 178 ? 14.450 7.475 -10.874 1.00 86.06 178 ALA A N 1
ATOM 1388 C CA . ALA A 1 178 ? 14.295 8.478 -9.829 1.00 86.06 178 ALA A CA 1
ATOM 1389 C C . ALA A 1 178 ? 13.310 8.001 -8.749 1.00 86.06 178 ALA A C 1
ATOM 1391 O O . ALA A 1 178 ? 13.614 8.095 -7.561 1.00 86.06 178 ALA A O 1
ATOM 1392 N N . LEU A 1 179 ? 12.185 7.403 -9.148 1.00 87.44 179 LEU A N 1
ATOM 1393 C CA . LEU A 1 179 ? 11.183 6.866 -8.228 1.00 87.44 179 LEU A CA 1
ATOM 1394 C C . LEU A 1 179 ? 11.715 5.706 -7.370 1.00 87.44 179 LEU A C 1
ATOM 1396 O O . LEU A 1 179 ? 11.449 5.663 -6.167 1.00 87.44 179 LEU A O 1
ATOM 1400 N N . ILE A 1 180 ? 12.524 4.807 -7.942 1.00 87.75 180 ILE A N 1
ATOM 1401 C CA . ILE A 1 180 ? 13.229 3.759 -7.185 1.00 87.75 180 ILE A CA 1
ATOM 1402 C C . ILE A 1 180 ? 14.168 4.392 -6.155 1.00 87.75 180 ILE A C 1
ATOM 1404 O O . ILE A 1 180 ? 14.152 4.004 -4.988 1.00 87.75 180 ILE A O 1
ATOM 1408 N N . GLN A 1 181 ? 14.967 5.385 -6.553 1.00 87.00 181 GLN A N 1
ATOM 1409 C CA . GLN A 1 181 ? 15.902 6.053 -5.643 1.00 87.00 181 GLN A CA 1
ATOM 1410 C C . GLN A 1 181 ? 15.181 6.771 -4.503 1.00 87.00 181 GLN A C 1
ATOM 1412 O O . GLN A 1 181 ? 15.609 6.668 -3.354 1.00 87.00 181 GLN A O 1
ATOM 1417 N N . VAL A 1 182 ? 14.082 7.470 -4.798 1.00 87.19 182 VAL A N 1
ATOM 1418 C CA . VAL A 1 182 ? 13.249 8.114 -3.777 1.00 87.19 182 VAL A CA 1
ATOM 1419 C C . VAL A 1 182 ? 12.675 7.061 -2.837 1.00 87.19 182 VAL A C 1
ATOM 1421 O O . VAL A 1 182 ? 12.867 7.182 -1.635 1.00 87.19 182 VAL A O 1
ATOM 1424 N N . SER A 1 183 ? 12.071 5.995 -3.364 1.00 84.81 183 SER A N 1
ATOM 1425 C CA . SER A 1 183 ? 11.485 4.924 -2.549 1.00 84.81 183 SER A CA 1
ATOM 1426 C C . SER A 1 183 ? 12.517 4.284 -1.623 1.00 84.81 183 SER A C 1
ATOM 1428 O O . SER A 1 183 ? 12.251 4.126 -0.436 1.00 84.81 183 SER A O 1
ATOM 1430 N N . ILE A 1 184 ? 13.725 4.004 -2.130 1.00 84.12 184 ILE A N 1
ATOM 1431 C CA . ILE A 1 184 ? 14.841 3.492 -1.325 1.00 84.12 184 ILE A CA 1
ATOM 1432 C C . ILE A 1 184 ? 15.239 4.484 -0.230 1.00 84.12 184 ILE A C 1
ATOM 1434 O O . ILE A 1 184 ? 15.428 4.101 0.923 1.00 84.12 184 ILE A O 1
ATOM 1438 N N . ARG A 1 185 ? 15.349 5.774 -0.559 1.00 82.31 185 ARG A N 1
ATOM 1439 C CA . ARG A 1 185 ? 15.698 6.815 0.419 1.00 82.31 185 ARG A CA 1
ATOM 1440 C C . ARG A 1 185 ? 14.634 6.986 1.498 1.00 82.31 185 ARG A C 1
ATOM 1442 O O . ARG A 1 185 ? 15.014 7.188 2.650 1.00 82.31 185 ARG A O 1
ATOM 1449 N N . THR A 1 186 ? 13.352 6.900 1.144 1.00 76.69 186 THR A N 1
ATOM 1450 C CA . THR A 1 186 ? 12.226 7.083 2.068 1.00 76.69 186 THR A CA 1
ATOM 1451 C C . THR A 1 186 ? 12.344 6.159 3.278 1.00 76.69 186 THR A C 1
ATOM 1453 O O . THR A 1 186 ? 12.242 6.645 4.398 1.00 76.69 186 THR A O 1
ATOM 1456 N N . TYR A 1 187 ? 12.683 4.877 3.091 1.00 71.69 187 TYR A N 1
ATOM 1457 C CA . TYR A 1 187 ? 12.878 3.963 4.226 1.00 71.69 187 TYR A CA 1
ATOM 1458 C C . TYR A 1 187 ? 14.335 3.868 4.716 1.00 71.69 187 TYR A C 1
ATOM 1460 O O . TYR A 1 187 ? 14.578 3.529 5.870 1.00 71.69 187 TYR A O 1
ATOM 1468 N N . CYS A 1 188 ? 15.341 4.197 3.894 1.00 58.78 188 CYS A N 1
ATOM 1469 C CA . CYS A 1 188 ? 16.734 4.232 4.361 1.00 58.78 188 CYS A CA 1
ATOM 1470 C C . CYS A 1 188 ? 17.047 5.419 5.289 1.00 58.78 188 CYS A C 1
ATOM 1472 O O . CYS A 1 188 ? 18.026 5.343 6.031 1.00 58.78 188 CYS A O 1
ATOM 1474 N N . ARG A 1 189 ? 16.241 6.493 5.299 1.00 54.25 189 ARG A N 1
ATOM 1475 C CA . ARG A 1 189 ? 16.419 7.625 6.234 1.00 54.25 189 ARG A CA 1
ATOM 1476 C C . ARG A 1 189 ? 16.369 7.214 7.707 1.00 54.25 189 ARG A C 1
ATOM 1478 O O . ARG A 1 189 ? 16.978 7.881 8.534 1.00 54.25 189 ARG A O 1
ATOM 1485 N N . CYS A 1 190 ? 15.734 6.093 8.018 1.00 49.12 190 CYS A N 1
ATOM 1486 C CA . CYS A 1 190 ? 15.680 5.547 9.366 1.00 49.12 190 CYS A CA 1
ATOM 1487 C C . CYS A 1 190 ? 17.007 4.919 9.843 1.00 49.12 190 CYS A C 1
ATOM 1489 O O . CYS A 1 190 ? 17.238 4.838 11.042 1.00 49.12 190 CYS A O 1
ATOM 1491 N N . ASN A 1 191 ? 17.913 4.530 8.933 1.00 41.66 191 ASN A N 1
ATOM 1492 C CA . ASN A 1 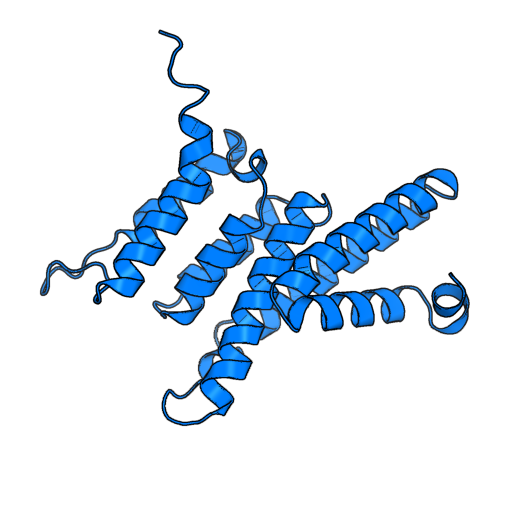191 ? 19.209 3.943 9.306 1.00 41.66 191 ASN A CA 1
ATOM 1493 C C . ASN A 1 191 ? 20.276 4.989 9.666 1.00 41.66 191 ASN A C 1
ATOM 1495 O O . ASN A 1 191 ? 21.262 4.650 10.312 1.00 41.66 191 ASN A O 1
ATOM 1499 N N . TYR A 1 192 ? 20.089 6.262 9.303 1.00 42.12 192 TYR A N 1
ATOM 1500 C CA . TYR A 1 192 ? 21.095 7.304 9.556 1.00 42.12 192 TYR A CA 1
ATOM 1501 C C . TYR A 1 192 ? 21.073 7.887 10.976 1.00 42.12 192 TYR A C 1
ATOM 1503 O O . TYR A 1 192 ? 21.921 8.714 11.300 1.00 42.12 192 TYR A O 1
ATOM 1511 N N . VAL A 1 193 ? 20.151 7.444 11.837 1.00 41.34 193 VAL A N 1
ATOM 1512 C CA . VAL A 1 193 ? 20.131 7.823 13.262 1.00 41.34 193 VAL A CA 1
ATOM 1513 C C . VAL A 1 193 ? 20.759 6.736 14.153 1.00 41.34 193 VAL A C 1
ATOM 1515 O O . VAL A 1 193 ? 21.064 7.003 15.309 1.00 41.34 193 VAL A O 1
ATOM 1518 N N . SER A 1 194 ? 21.049 5.538 13.624 1.00 38.62 194 SER A N 1
ATOM 1519 C CA . SER A 1 194 ? 21.540 4.405 14.432 1.00 38.62 194 SER A CA 1
ATOM 1520 C C . SER A 1 194 ? 22.938 3.887 14.077 1.00 38.62 194 SER A C 1
ATOM 1522 O O . SER A 1 194 ? 23.414 2.986 14.755 1.00 38.62 194 SER A O 1
ATOM 1524 N N . THR A 1 195 ? 23.635 4.452 13.086 1.00 37.81 195 THR A N 1
ATOM 1525 C CA . THR A 1 195 ? 25.016 4.039 12.738 1.00 37.81 195 THR A CA 1
ATOM 1526 C C . THR A 1 195 ? 26.090 5.092 13.035 1.00 37.81 195 THR A C 1
ATOM 1528 O O . THR A 1 195 ? 27.149 5.062 12.426 1.00 37.81 195 THR A O 1
ATOM 1531 N N . ASN A 1 196 ? 25.847 6.000 13.987 1.00 30.34 196 ASN A N 1
ATOM 1532 C CA . ASN A 1 196 ? 26.888 6.833 14.615 1.00 30.34 196 ASN A CA 1
ATOM 1533 C C . ASN A 1 196 ? 27.087 6.450 16.093 1.00 30.34 196 ASN A C 1
ATOM 1535 O O . ASN A 1 196 ? 27.161 7.307 16.971 1.00 30.34 196 ASN A O 1
ATOM 1539 N N . VAL A 1 197 ? 27.153 5.148 16.372 1.00 34.50 197 VAL A N 1
ATOM 1540 C CA . VAL A 1 197 ? 27.730 4.622 17.611 1.00 34.50 197 VAL A CA 1
ATOM 1541 C C . VAL A 1 197 ? 28.627 3.448 17.223 1.00 34.50 197 VAL A C 1
ATOM 1543 O O . VAL A 1 197 ? 28.122 2.434 16.742 1.00 34.50 197 VAL A O 1
ATOM 1546 N N . LEU A 1 198 ? 29.924 3.652 17.491 1.00 32.28 198 LEU A N 1
ATOM 1547 C CA . LEU A 1 198 ? 31.119 2.824 17.252 1.00 32.28 198 LEU A CA 1
ATOM 1548 C C . LEU A 1 198 ? 31.752 2.933 15.859 1.00 32.28 198 LEU A C 1
ATOM 1550 O O . LEU A 1 198 ? 31.299 2.255 14.915 1.00 32.28 198 LEU A O 1
#

Foldseek 3Di:
DVCCVVPNLLVVLVVLLVQQLQALVSLLVSLVVLLVVLVVVVVPDPVVSVVNLVSNQVVLLVLLCQQLPPPHPLVVQDPPDPVNVRSLSSNLSSLLSLQQVLVSVSYDLVSLLVSLVSLLPDQDQSSLSSLLNNLLNHDLVCLPPVNVVSLVVSLVSQQDADPVQRAGSNPNDDVSVVSSVNSNCSRCVSVVVPPPDD

Solvent-accessible surface area (backbone atoms only — not comparable to full-atom values): 10666 Å² total; per-residue (Å²): 110,69,60,46,76,74,64,34,65,68,52,55,48,52,53,46,54,56,51,12,26,73,39,74,67,35,12,53,53,38,25,52,52,50,44,53,50,45,62,55,34,60,77,74,37,68,69,59,39,59,52,49,41,49,50,48,34,54,50,55,52,48,60,39,45,59,37,60,40,98,87,14,64,64,73,76,58,53,96,84,48,85,65,32,62,56,56,48,48,36,52,25,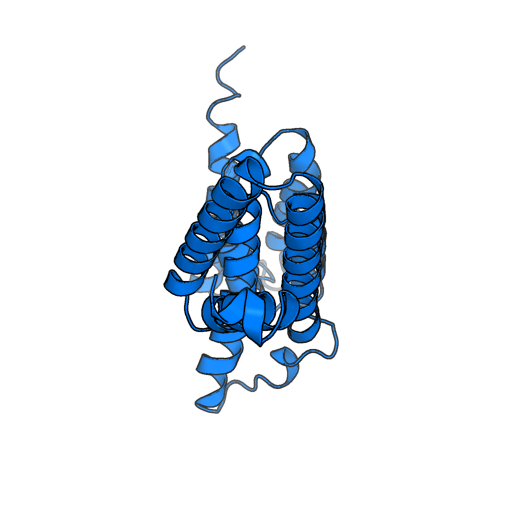14,37,28,22,26,52,11,20,26,33,60,49,72,46,38,51,71,67,56,52,48,52,52,54,54,51,41,66,74,54,90,47,67,62,36,51,50,17,52,36,31,23,56,69,37,31,48,73,73,63,48,38,79,91,41,38,67,59,55,50,53,49,53,54,64,61,59,42,55,37,88,87,78,71,33,30,67,66,24,79,46,72,68,44,39,49,48,50,53,48,43,52,46,65,55,50,60,58,54,74,79,68,71,85,70,136

Mean predicted aligned error: 7.5 Å

Radius of gyration: 18.14 Å; Cα 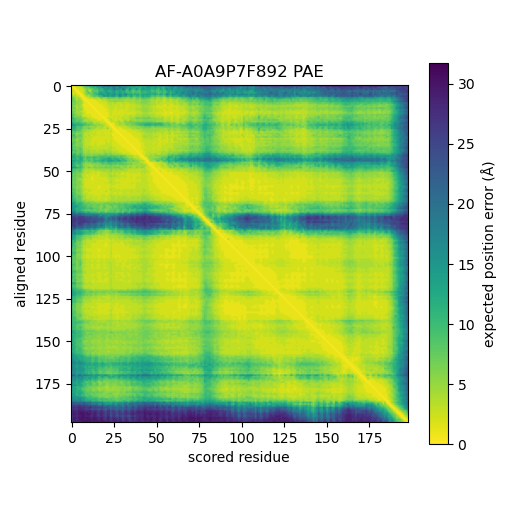contacts (8 Å, |Δi|>4): 225; chains: 1; bounding box: 60×25×51 Å